Protein AF-0000000085011567 (afdb_homodimer)

Foldseek 3Di:
DPPPPPDPPPPVPPVPQDDDPVLVVLLVLLVVLVVVLVVLVVVLVVLVVVLVVLVVVLVVLVPDDQVAFDWDDDPNDTDTDGSVVNNVVSVVVNVVSVVVSVVSVVVSVVSVVSSVVSVVVNCVRCPPVDDRDD/DDPPPPDPPPPVPPVPQDDDPVLVVLLVLLVVLVVVLVVLVVVLVVLVVVLVVLVVVLVVLVPDDQVAFDWDDDPNDTDTDGSVVNNVVSVVVNVVSVVVSVVSVVVSVVSVVSSVVSVVVNCVRQPPVDDRDD

Structure (mmCIF, N/CA/C/O backbone):
data_AF-0000000085011567-model_v1
#
loop_
_entity.id
_entity.type
_entity.pdbx_description
1 polymer 'Prefoldin subunit 4'
#
loop_
_atom_site.group_PDB
_atom_site.id
_atom_site.type_symbol
_atom_site.label_atom_id
_atom_site.label_alt_id
_atom_site.label_comp_id
_atom_site.label_asym_id
_atom_site.label_entity_id
_atom_site.label_seq_id
_atom_site.pdbx_PDB_ins_code
_atom_site.Cartn_x
_atom_site.Cartn_y
_atom_site.Cartn_z
_atom_site.occupancy
_atom_site.B_iso_or_equiv
_atom_site.auth_seq_id
_atom_site.auth_comp_id
_atom_site.auth_asym_id
_atom_site.auth_atom_id
_atom_site.pdbx_PDB_model_num
ATOM 1 N N . MET A 1 1 ? -28.828 53.406 34.438 1 30.31 1 MET A N 1
ATOM 2 C CA . MET A 1 1 ? -29.078 52.281 33.562 1 30.31 1 MET A CA 1
ATOM 3 C C . MET A 1 1 ? -27.766 51.656 33.062 1 30.31 1 MET A C 1
ATOM 5 O O . MET A 1 1 ? -27.078 52.219 32.219 1 30.31 1 MET A O 1
ATOM 9 N N . GLN A 1 2 ? -26.719 51.062 33.938 1 29.97 2 GLN A N 1
ATOM 10 C CA . GLN A 1 2 ? -25.312 50.75 34.125 1 29.97 2 GLN A CA 1
ATOM 11 C C . GLN A 1 2 ? -24.844 49.656 33.125 1 29.97 2 GLN A C 1
ATOM 13 O O . GLN A 1 2 ? -25.266 48.5 33.25 1 29.97 2 GLN A O 1
ATOM 18 N N . ARG A 1 3 ? -24.703 49.906 31.719 1 33.84 3 ARG A N 1
ATOM 19 C CA . ARG A 1 3 ? -24.219 49.094 30.594 1 33.84 3 ARG A CA 1
ATOM 20 C C . ARG A 1 3 ? -22.906 48.406 30.938 1 33.84 3 ARG A C 1
ATOM 22 O O . ARG A 1 3 ? -21.875 49.062 31.109 1 33.84 3 ARG A O 1
ATOM 29 N N . ARG A 1 4 ? -22.781 47.375 31.906 1 35.97 4 ARG A N 1
ATOM 30 C CA . ARG A 1 4 ? -21.719 46.5 32.438 1 35.97 4 ARG A CA 1
ATOM 31 C C . ARG A 1 4 ? -20.797 46.031 31.328 1 35.97 4 ARG A C 1
ATOM 33 O O . ARG A 1 4 ? -21.234 45.375 30.375 1 35.97 4 ARG A O 1
ATOM 40 N N . MET A 1 5 ? -19.594 46.781 30.938 1 31.55 5 MET A N 1
ATOM 41 C CA . MET A 1 5 ? -18.406 46.688 30.094 1 31.55 5 MET A CA 1
ATOM 42 C C . MET A 1 5 ? -17.734 45.312 30.25 1 31.55 5 MET A C 1
ATOM 44 O O . MET A 1 5 ? -17.094 45.031 31.266 1 31.55 5 MET A O 1
ATOM 48 N N . LEU A 1 6 ? -18.391 44.062 30.062 1 38.19 6 LEU A N 1
ATOM 49 C CA . LEU A 1 6 ? -17.844 42.719 30.109 1 38.19 6 LEU A CA 1
ATOM 50 C C . LEU A 1 6 ? -16.453 42.688 29.5 1 38.19 6 LEU A C 1
ATOM 52 O O . LEU A 1 6 ? -16.25 43.062 28.344 1 38.19 6 LEU A O 1
ATOM 56 N N . SER A 1 7 ? -15.258 42.812 30.281 1 36.41 7 SER A N 1
ATOM 57 C CA . SER A 1 7 ? -13.82 43.031 30.125 1 36.41 7 SER A CA 1
ATOM 58 C C . SER A 1 7 ? -13.219 42.031 29.125 1 36.41 7 SER A C 1
ATOM 60 O O . SER A 1 7 ? -13.664 40.906 29.031 1 36.41 7 SER A O 1
ATOM 62 N N . LYS A 1 8 ? -12.617 42.406 27.922 1 41.53 8 LYS A N 1
ATOM 63 C CA . LYS A 1 8 ? -11.719 41.938 26.875 1 41.53 8 LYS A CA 1
ATOM 64 C C . LYS A 1 8 ? -10.609 41.062 27.453 1 41.53 8 LYS A C 1
ATOM 66 O O . LYS A 1 8 ? -9.711 40.625 26.719 1 41.53 8 LYS A O 1
ATOM 71 N N . GLU A 1 9 ? -10.156 41 28.703 1 35.84 9 GLU A N 1
ATOM 72 C CA . GLU A 1 9 ? -8.969 40.5 29.375 1 35.84 9 GLU A CA 1
ATOM 73 C C . GLU A 1 9 ? -8.93 38.969 29.297 1 35.84 9 GLU A C 1
ATOM 75 O O . GLU A 1 9 ? -7.859 38.375 29.172 1 35.84 9 GLU A O 1
ATOM 80 N N . ASP A 1 10 ? -9.883 38.281 30.062 1 36.5 10 ASP A N 1
ATOM 81 C CA . ASP A 1 10 ? -9.68 36.875 30.422 1 36.5 10 ASP A CA 1
ATOM 82 C C . ASP A 1 10 ? -9.648 36 29.172 1 36.5 10 ASP A C 1
ATOM 84 O O . ASP A 1 10 ? -10.531 35.156 28.984 1 36.5 10 ASP A O 1
ATOM 88 N N . GLU A 1 11 ? -9.664 36.531 27.984 1 37.97 11 GLU A N 1
ATOM 89 C CA . GLU A 1 11 ? -9.352 35.781 26.766 1 37.97 11 GLU A CA 1
ATOM 90 C C . GLU A 1 11 ? -8.266 34.75 27.031 1 37.97 11 GLU A C 1
ATOM 92 O O . GLU A 1 11 ? -7.121 35.094 27.328 1 37.97 11 GLU A O 1
ATOM 97 N N . GLN A 1 12 ? -8.414 33.75 27.938 1 39.69 12 GLN A N 1
ATOM 98 C CA . GLN A 1 12 ? -7.523 32.625 28.219 1 39.69 12 GLN A CA 1
ATOM 99 C C . GLN A 1 12 ? -6.602 32.344 27.031 1 39.69 12 GLN A C 1
ATOM 101 O O . GLN A 1 12 ? -7.055 31.922 25.984 1 39.69 12 GLN A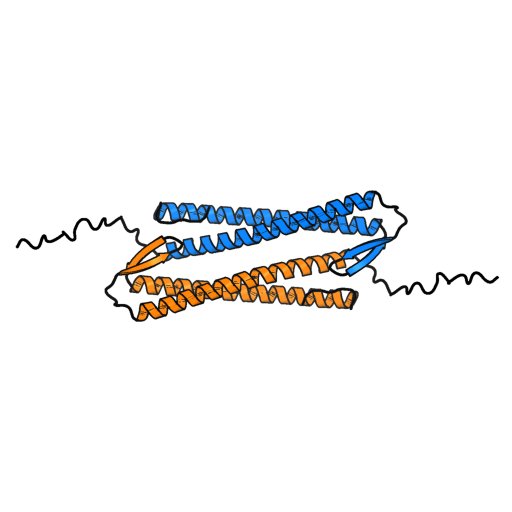 O 1
ATOM 106 N N . ALA A 1 13 ? -5.742 33.156 26.578 1 42.88 13 ALA A N 1
ATOM 107 C CA . ALA A 1 13 ? -4.559 33.188 25.734 1 42.88 13 ALA A CA 1
ATOM 108 C C . ALA A 1 13 ? -3.83 31.844 25.734 1 42.88 13 ALA A C 1
ATOM 110 O O . ALA A 1 13 ? -2.967 31.609 26.578 1 42.88 13 ALA A O 1
ATOM 111 N N . GLY A 1 14 ? -4.371 30.734 26.094 1 46.12 14 GLY A N 1
ATOM 112 C CA . GLY A 1 14 ? -3.648 29.469 26.047 1 46.12 14 GLY A CA 1
ATOM 113 C C . GLY A 1 14 ? -2.469 29.5 25.094 1 46.12 14 GLY A C 1
ATOM 114 O O . GLY A 1 14 ? -2.477 30.234 24.109 1 46.12 14 GLY A O 1
ATOM 115 N N . ASP A 1 15 ? -1.278 29.516 25.688 1 52.81 15 ASP A N 1
ATOM 116 C CA . ASP A 1 15 ? -0.001 29.625 24.984 1 52.81 15 ASP A CA 1
ATOM 117 C C . ASP A 1 15 ? -0.107 29.062 23.562 1 52.81 15 ASP A C 1
ATOM 119 O O . ASP A 1 15 ? -0.219 27.859 23.375 1 52.81 15 ASP A O 1
ATOM 123 N N . GLU A 1 16 ? -0.921 29.562 22.75 1 62.25 16 GLU A N 1
ATOM 124 C CA . GLU A 1 16 ? -1.085 29.156 21.359 1 62.25 16 GLU A CA 1
ATOM 125 C C . GLU A 1 16 ? 0.263 28.859 20.719 1 62.25 16 GLU A C 1
ATOM 127 O O . GLU A 1 16 ? 1.123 29.75 20.625 1 62.25 16 GLU A O 1
ATOM 132 N N . VAL A 1 17 ? 0.696 27.656 20.828 1 74.62 17 VAL A N 1
ATOM 133 C CA . VAL A 1 17 ? 1.935 27.219 20.188 1 74.62 17 VAL A CA 1
ATOM 134 C C . VAL A 1 17 ? 1.936 27.672 18.719 1 74.62 17 VAL A C 1
ATOM 136 O O . VAL A 1 17 ? 0.938 27.5 18.016 1 74.62 17 VAL A O 1
ATOM 139 N N . GLU A 1 18 ? 2.912 28.609 18.5 1 80.94 18 GLU A N 1
ATOM 140 C CA . GLU A 1 18 ? 3.088 29.031 17.109 1 80.94 18 GLU A CA 1
ATOM 141 C C . GLU A 1 18 ? 3.35 27.844 16.203 1 80.94 18 GLU A C 1
ATOM 143 O O . GLU A 1 18 ? 4.207 27 16.5 1 80.94 18 GLU A O 1
ATOM 148 N N . VAL A 1 19 ? 2.479 27.688 15.227 1 82.94 19 VAL A N 1
ATOM 149 C CA . VAL A 1 19 ? 2.6 26.578 14.297 1 82.94 19 VAL A CA 1
ATOM 150 C C . VAL A 1 19 ? 3.539 26.953 13.156 1 82.94 19 VAL A C 1
ATOM 152 O O . VAL A 1 19 ? 3.439 28.062 12.602 1 82.94 19 VAL A O 1
ATOM 155 N N . ARG A 1 20 ? 4.52 26.109 12.898 1 83.69 20 ARG A N 1
ATOM 156 C CA . ARG A 1 20 ? 5.488 26.297 11.82 1 83.69 20 ARG A CA 1
ATOM 157 C C . ARG A 1 20 ? 5.223 25.328 10.664 1 83.69 20 ARG A C 1
ATOM 159 O O . ARG A 1 20 ? 4.531 24.328 10.836 1 83.69 20 ARG A O 1
ATOM 166 N N . ARG A 1 21 ? 5.773 25.703 9.578 1 86.06 21 ARG A N 1
ATOM 167 C CA . ARG A 1 21 ? 5.691 24.844 8.398 1 86.06 21 ARG A CA 1
ATOM 168 C C . ARG A 1 21 ? 6.25 23.453 8.695 1 86.06 21 ARG A C 1
ATOM 170 O O . ARG A 1 21 ? 5.68 22.453 8.273 1 86.06 21 ARG A O 1
ATOM 177 N N . GLU A 1 22 ? 7.301 23.453 9.422 1 88.62 22 GLU A N 1
ATOM 178 C CA . GLU A 1 22 ? 7.949 22.188 9.758 1 88.62 22 GLU A CA 1
ATOM 179 C C . GLU A 1 22 ? 7.016 21.281 10.562 1 88.62 22 GLU A C 1
ATOM 181 O O . GLU A 1 22 ? 7.051 20.062 10.414 1 88.62 22 GLU A O 1
ATOM 186 N N . ASP A 1 23 ? 6.215 21.891 11.406 1 90.69 23 ASP A N 1
ATOM 187 C CA . ASP A 1 23 ? 5.266 21.109 12.195 1 90.69 23 ASP A CA 1
ATOM 188 C C . ASP A 1 23 ? 4.191 20.484 11.312 1 90.69 23 ASP A C 1
ATOM 190 O O . ASP A 1 23 ? 3.873 19.312 11.453 1 90.69 23 ASP A O 1
ATOM 194 N N . GLN A 1 24 ? 3.713 21.234 10.375 1 89 24 GLN A N 1
ATOM 195 C CA . GLN A 1 24 ? 2.752 20.719 9.398 1 89 24 GLN A CA 1
ATOM 196 C C . GLN A 1 24 ? 3.342 19.562 8.602 1 89 24 GLN A C 1
ATOM 198 O O . GLN A 1 24 ? 2.678 18.547 8.383 1 89 24 GLN A O 1
ATOM 203 N N . ASP A 1 25 ? 4.582 19.781 8.195 1 90.62 25 ASP A N 1
ATOM 204 C CA . ASP A 1 25 ? 5.254 18.734 7.43 1 90.62 25 ASP A CA 1
ATOM 205 C C . ASP A 1 25 ? 5.328 17.438 8.227 1 90.62 25 ASP A C 1
ATOM 207 O O . ASP A 1 25 ? 5.09 16.359 7.684 1 90.62 25 ASP A O 1
ATOM 211 N N . LYS A 1 26 ? 5.648 17.547 9.5 1 93.56 26 LYS A N 1
ATOM 212 C CA . LYS A 1 26 ? 5.789 16.359 10.344 1 93.56 26 LYS A CA 1
ATOM 213 C C . LYS A 1 26 ? 4.441 15.688 10.57 1 93.56 26 LYS A C 1
ATOM 215 O O . LYS A 1 26 ? 4.352 14.453 10.555 1 93.56 26 LYS A O 1
ATOM 220 N N . ILE A 1 27 ? 3.494 16.438 10.758 1 90.81 27 ILE A N 1
ATOM 221 C CA . ILE A 1 27 ? 2.162 15.883 10.977 1 90.81 27 ILE A CA 1
ATOM 222 C C . ILE A 1 27 ? 1.681 15.172 9.711 1 90.81 27 ILE A C 1
ATOM 224 O O . ILE A 1 27 ? 1.147 14.062 9.781 1 90.81 27 ILE A O 1
ATOM 228 N N . ASN A 1 28 ? 1.877 15.906 8.602 1 89.56 28 ASN A N 1
ATOM 229 C CA . ASN A 1 28 ? 1.509 15.289 7.328 1 89.56 28 ASN A CA 1
ATOM 230 C C . ASN A 1 28 ? 2.27 13.984 7.098 1 89.56 28 ASN A C 1
ATOM 232 O O . ASN A 1 28 ? 1.703 13.016 6.594 1 89.56 28 ASN A O 1
ATOM 236 N N . LYS A 1 29 ? 3.498 13.977 7.375 1 92.94 29 LYS A N 1
ATOM 237 C CA . LYS A 1 29 ? 4.316 12.773 7.23 1 92.94 29 LYS A CA 1
ATOM 238 C C . LYS A 1 29 ? 3.799 11.648 8.125 1 92.94 29 LYS A C 1
ATOM 240 O O . LYS A 1 29 ? 3.713 10.5 7.691 1 92.94 29 LYS A O 1
ATOM 245 N N . PHE A 1 30 ? 3.504 11.992 9.305 1 95.06 30 PHE A N 1
ATOM 246 C CA . PHE A 1 30 ? 2.949 11.008 10.227 1 95.06 30 PHE A CA 1
ATOM 247 C C . PHE A 1 30 ? 1.684 10.383 9.656 1 95.06 30 PHE A C 1
ATOM 249 O O . PHE A 1 30 ? 1.531 9.164 9.664 1 95.06 30 PHE A O 1
ATOM 256 N N . SER A 1 31 ? 0.847 11.188 9.227 1 89.81 31 SER A N 1
ATOM 257 C CA . SER A 1 31 ? -0.412 10.711 8.656 1 89.81 31 SER A CA 1
ATOM 258 C C . SER A 1 31 ? -0.17 9.766 7.488 1 89.81 31 SER A C 1
ATOM 260 O O . SER A 1 31 ? -0.809 8.719 7.391 1 89.81 31 SER A O 1
ATOM 262 N N . ARG A 1 32 ? 0.714 10.156 6.594 1 90.5 32 ARG A N 1
ATOM 263 C CA . ARG A 1 32 ? 1.051 9.32 5.445 1 90.5 32 ARG A CA 1
ATOM 264 C C . ARG A 1 32 ? 1.594 7.969 5.891 1 90.5 32 ARG A C 1
ATOM 266 O O . ARG A 1 32 ? 1.219 6.934 5.34 1 90.5 32 ARG A O 1
ATOM 273 N N . LEU A 1 33 ? 2.488 8.023 6.832 1 93.94 33 LEU A N 1
ATOM 274 C CA . LEU A 1 33 ? 3.078 6.797 7.352 1 93.94 33 LEU A CA 1
ATOM 275 C C . LEU A 1 33 ? 2.012 5.902 7.98 1 93.94 33 LEU A C 1
ATOM 277 O O . LEU A 1 33 ? 2.033 4.684 7.797 1 93.94 33 LEU A O 1
ATOM 281 N N . HIS A 1 34 ? 1.153 6.535 8.656 1 93.5 34 HIS A N 1
ATOM 282 C CA . HIS A 1 34 ? 0.077 5.781 9.281 1 93.5 34 HIS A CA 1
ATOM 283 C C . HIS A 1 34 ? -0.785 5.078 8.242 1 93.5 34 HIS A C 1
ATOM 285 O O . HIS A 1 34 ? -1.118 3.9 8.391 1 93.5 34 HIS A O 1
ATOM 291 N N . GLN A 1 35 ? -1.118 5.73 7.203 1 90.94 35 GLN A N 1
ATOM 292 C CA . GLN A 1 35 ? -1.891 5.137 6.121 1 90.94 35 GLN A CA 1
ATOM 293 C C . GLN A 1 35 ? -1.14 3.969 5.488 1 90.94 35 GLN A C 1
ATOM 295 O O . GLN A 1 35 ? -1.732 2.928 5.191 1 90.94 35 GLN A O 1
ATOM 300 N N . ARG A 1 36 ? 0.125 4.16 5.305 1 92 36 ARG A N 1
ATOM 301 C CA . ARG A 1 36 ? 0.956 3.105 4.734 1 92 36 ARG A CA 1
ATOM 302 C C . ARG A 1 36 ? 0.993 1.884 5.648 1 92 36 ARG A C 1
ATOM 304 O O . ARG A 1 36 ? 0.922 0.747 5.176 1 92 36 ARG A O 1
ATOM 311 N N . GLU A 1 37 ? 1.144 2.162 6.918 1 95.25 37 GLU A N 1
ATOM 312 C CA . GLU A 1 37 ? 1.152 1.072 7.887 1 95.25 37 GLU A CA 1
ATOM 313 C C . GLU A 1 37 ? -0.124 0.241 7.797 1 95.25 37 GLU A C 1
ATOM 315 O O . GLU A 1 37 ? -0.069 -0.991 7.781 1 95.25 37 GLU A O 1
ATOM 320 N N . LEU A 1 38 ? -1.257 0.881 7.699 1 93.94 38 LEU A N 1
ATOM 321 C CA . LEU A 1 38 ? -2.537 0.185 7.605 1 93.94 38 LEU A CA 1
ATOM 322 C C . LEU A 1 38 ? -2.6 -0.673 6.348 1 93.94 38 LEU A C 1
ATOM 324 O O . LEU A 1 38 ? -3.064 -1.814 6.391 1 93.94 38 LEU A O 1
ATOM 328 N N . ALA A 1 39 ? -2.119 -0.081 5.281 1 92.19 39 ALA A N 1
ATOM 329 C CA . ALA A 1 39 ? -2.121 -0.819 4.023 1 92.19 39 ALA A CA 1
ATOM 330 C C . ALA A 1 39 ? -1.231 -2.057 4.109 1 92.19 39 ALA A C 1
ATOM 332 O O . ALA A 1 39 ? -1.612 -3.137 3.654 1 92.19 39 ALA A O 1
ATOM 333 N N . MET A 1 40 ? -0.08 -1.927 4.73 1 95 40 MET A N 1
ATOM 334 C CA . MET A 1 40 ? 0.859 -3.037 4.859 1 95 40 MET A CA 1
ATOM 335 C C . MET A 1 40 ? 0.315 -4.105 5.801 1 95 40 MET A C 1
ATOM 337 O O . MET A 1 40 ? 0.529 -5.297 5.582 1 95 40 MET A O 1
ATOM 341 N N . GLU A 1 41 ? -0.357 -3.656 6.812 1 96.19 41 GLU A N 1
ATOM 342 C CA . GLU A 1 41 ? -0.965 -4.613 7.734 1 96.19 41 GLU A CA 1
ATOM 343 C C . GLU A 1 41 ? -2.029 -5.453 7.031 1 96.19 41 GLU A C 1
ATOM 345 O O . GLU A 1 41 ? -2.133 -6.656 7.273 1 96.19 41 GLU A O 1
ATOM 350 N N . GLU A 1 42 ? -2.795 -4.797 6.242 1 94.94 42 GLU A N 1
ATOM 351 C CA . GLU A 1 42 ? -3.799 -5.531 5.477 1 94.94 42 GLU A CA 1
ATOM 352 C C . GLU A 1 42 ? -3.146 -6.531 4.527 1 94.94 42 GLU A C 1
ATOM 354 O O . GLU A 1 42 ? -3.602 -7.672 4.41 1 94.94 42 GLU A O 1
ATOM 359 N N . GLU A 1 43 ? -2.078 -6.109 3.842 1 94.62 43 GLU A N 1
ATOM 360 C CA . GLU A 1 43 ? -1.334 -7.012 2.969 1 94.62 43 GLU A CA 1
ATOM 361 C C . GLU A 1 43 ? -0.799 -8.211 3.744 1 94.62 43 GLU A C 1
ATOM 363 O O . GLU A 1 43 ? -0.886 -9.352 3.273 1 94.62 43 GLU A O 1
ATOM 368 N N . LEU A 1 44 ? -0.288 -7.969 4.918 1 96.69 44 LEU A N 1
ATOM 369 C CA . LEU A 1 44 ? 0.252 -9.023 5.766 1 96.69 44 LEU A CA 1
ATOM 370 C C . LEU A 1 44 ? -0.833 -10.023 6.148 1 96.69 44 LEU A C 1
ATOM 372 O O . LEU A 1 44 ? -0.605 -11.234 6.113 1 96.69 44 LEU A O 1
ATOM 376 N N . ARG A 1 45 ? -1.979 -9.469 6.461 1 96.94 45 ARG A N 1
ATOM 377 C CA . ARG A 1 45 ? -3.105 -10.32 6.812 1 96.94 45 ARG A CA 1
ATOM 378 C C . ARG A 1 45 ? -3.486 -11.234 5.652 1 96.94 45 ARG A C 1
ATOM 380 O O . ARG A 1 45 ? -3.705 -12.43 5.84 1 96.94 45 ARG A O 1
ATOM 387 N N . LEU A 1 46 ? -3.559 -10.734 4.492 1 95.25 46 LEU A N 1
ATOM 388 C CA . LEU A 1 46 ? -3.924 -11.5 3.305 1 95.25 46 LEU A CA 1
ATOM 389 C C . LEU A 1 46 ? -2.885 -12.578 3.008 1 95.25 46 LEU A C 1
ATOM 391 O O . LEU A 1 46 ? -3.236 -13.711 2.676 1 95.25 46 LEU A O 1
ATOM 395 N N . LYS A 1 47 ? -1.645 -12.242 3.133 1 95.25 47 LYS A N 1
ATOM 396 C CA . LYS A 1 47 ? -0.572 -13.203 2.885 1 95.25 47 LYS A CA 1
ATOM 397 C C . LYS A 1 47 ? -0.591 -14.328 3.914 1 95.25 47 LYS A C 1
ATOM 399 O O . LYS A 1 47 ? -0.34 -15.484 3.58 1 95.25 47 LYS A O 1
ATOM 404 N N . ASN A 1 48 ? -0.888 -13.961 5.121 1 96.94 48 ASN A N 1
ATOM 405 C CA . ASN A 1 48 ? -0.983 -14.984 6.16 1 96.94 48 ASN A CA 1
ATOM 406 C C . ASN A 1 48 ? -2.131 -15.953 5.891 1 96.94 48 ASN A C 1
ATOM 408 O O . ASN A 1 48 ? -1.999 -17.156 6.121 1 96.94 48 ASN A O 1
ATOM 412 N N . LYS A 1 49 ? -3.223 -15.391 5.387 1 96.38 49 LYS A N 1
ATOM 413 C CA . LYS A 1 49 ? -4.336 -16.266 5.016 1 96.38 49 LYS A CA 1
ATOM 414 C C . LYS A 1 49 ? -3.951 -17.203 3.877 1 96.38 49 LYS A C 1
ATOM 416 O O . LYS A 1 49 ? -4.285 -18.375 3.902 1 96.38 49 LYS A O 1
ATOM 421 N N . GLU A 1 50 ? -3.236 -16.719 2.932 1 93.75 50 GLU A N 1
ATOM 422 C CA . GLU A 1 50 ? -2.746 -17.531 1.821 1 93.75 50 GLU A CA 1
ATOM 423 C C . GLU A 1 50 ? -1.808 -18.625 2.312 1 93.75 50 GLU A C 1
ATOM 425 O O . GLU A 1 50 ? -1.901 -19.766 1.871 1 93.75 50 GLU A O 1
ATOM 430 N N . LYS A 1 51 ? -0.928 -18.281 3.178 1 95.31 51 LYS A N 1
ATOM 431 C CA . LYS A 1 51 ? 0.014 -19.234 3.752 1 95.31 51 LYS A CA 1
ATOM 432 C C . LYS A 1 51 ? -0.719 -20.375 4.457 1 95.31 51 LYS A C 1
ATOM 434 O O . LYS A 1 51 ? -0.35 -21.531 4.312 1 95.31 51 LYS A O 1
ATOM 439 N N . GLU A 1 52 ? -1.735 -20 5.18 1 96.19 52 GLU A N 1
ATOM 440 C CA . GLU A 1 52 ? -2.533 -21 5.863 1 96.19 52 GLU A CA 1
ATOM 441 C C . GLU A 1 52 ? -3.186 -21.969 4.871 1 96.19 52 GLU A C 1
ATOM 443 O O . GLU A 1 52 ? -3.232 -23.172 5.102 1 96.19 52 GLU A O 1
ATOM 448 N N . GLU A 1 53 ? -3.684 -21.453 3.812 1 94 53 GLU A N 1
ATOM 449 C CA . GLU A 1 53 ? -4.289 -22.266 2.766 1 94 53 GLU A CA 1
ATOM 450 C C . GLU A 1 53 ? -3.27 -23.234 2.168 1 94 53 GLU A C 1
ATOM 452 O O . GLU A 1 53 ? -3.574 -24.406 1.955 1 94 53 GLU A O 1
ATOM 457 N N . TYR A 1 54 ? -2.066 -22.766 1.877 1 93.88 54 TYR A N 1
ATOM 458 C CA . TYR A 1 54 ? -1.014 -23.625 1.337 1 93.88 54 TYR A CA 1
ATOM 459 C C . TYR A 1 54 ? -0.64 -24.719 2.326 1 93.88 54 TYR A C 1
ATOM 461 O O . TYR A 1 54 ? -0.402 -25.859 1.933 1 93.88 54 TYR A O 1
ATOM 469 N N . ASP A 1 55 ? -0.617 -24.391 3.588 1 93.69 55 ASP A N 1
ATOM 470 C CA . ASP A 1 55 ? -0.299 -25.375 4.617 1 93.69 55 ASP A CA 1
ATOM 471 C C . ASP A 1 55 ? -1.361 -26.469 4.68 1 93.69 55 ASP A C 1
ATOM 473 O O . ASP A 1 55 ? -1.035 -27.641 4.801 1 93.69 55 ASP A O 1
ATOM 477 N N . ASP A 1 56 ? -2.566 -26.031 4.598 1 94.25 56 ASP A N 1
ATOM 478 C CA . ASP A 1 56 ? -3.666 -27 4.609 1 94.25 56 ASP A CA 1
ATOM 479 C C . ASP A 1 56 ? -3.59 -27.938 3.408 1 94.25 56 ASP A C 1
ATOM 481 O O . ASP A 1 56 ? -3.752 -29.141 3.549 1 94.25 56 ASP A O 1
ATOM 485 N N . LEU A 1 57 ? -3.295 -27.391 2.283 1 92.19 57 LEU A N 1
ATOM 486 C CA . LEU A 1 57 ? -3.184 -28.172 1.059 1 92.19 57 LEU A CA 1
ATOM 487 C C . LEU A 1 57 ? -2.014 -29.156 1.143 1 92.19 57 LEU A C 1
ATOM 489 O O . LEU A 1 57 ? -2.133 -30.312 0.73 1 92.19 57 LEU A O 1
ATOM 493 N N . SER A 1 58 ? -0.935 -28.656 1.625 1 91.94 58 SER A N 1
ATOM 494 C CA . SER A 1 58 ? 0.246 -29.5 1.776 1 91.94 58 SER A CA 1
ATOM 495 C C . SER A 1 58 ? -0.039 -30.703 2.68 1 91.94 58 SER A C 1
ATOM 497 O O . SER A 1 58 ? 0.391 -31.812 2.393 1 91.94 58 SER A O 1
ATOM 499 N N . THR A 1 59 ? -0.819 -30.531 3.715 1 91.88 59 THR A N 1
ATOM 500 C CA . THR A 1 59 ? -1.166 -31.609 4.648 1 91.88 59 THR A CA 1
ATOM 501 C C . THR A 1 59 ? -2.074 -32.625 3.979 1 91.88 59 THR A C 1
ATOM 503 O O . THR A 1 59 ? -1.888 -33.844 4.152 1 91.88 59 THR A O 1
ATOM 506 N N . GLU A 1 60 ? -2.963 -32.125 3.193 1 89.12 60 GLU A N 1
ATOM 507 C CA . GLU A 1 60 ? -3.885 -33 2.488 1 89.12 60 GLU A CA 1
ATOM 508 C C . GLU A 1 60 ? -3.154 -33.875 1.456 1 89.12 60 GLU A C 1
ATOM 510 O O . GLU A 1 60 ? -3.477 -35.031 1.272 1 89.12 60 GLU A O 1
ATOM 515 N N . LEU A 1 61 ? -2.199 -33.312 0.802 1 90 61 LEU A N 1
ATOM 516 C CA . LEU A 1 61 ? -1.475 -34 -0.26 1 90 61 LEU A CA 1
ATOM 517 C C . LEU A 1 61 ? -0.563 -35.062 0.317 1 90 61 LEU A C 1
ATOM 519 O O . LEU A 1 61 ? -0.209 -36.031 -0.377 1 90 61 LEU A O 1
ATOM 523 N N . GLU A 1 62 ? -0.163 -34.969 1.478 1 86.94 62 GLU A N 1
ATOM 524 C CA . GLU A 1 62 ? 0.656 -36 2.131 1 86.94 62 GLU A CA 1
ATOM 525 C C . GLU A 1 62 ? -0.101 -37.312 2.26 1 86.94 62 GLU A C 1
ATOM 527 O O . GLU A 1 62 ? 0.509 -38.375 2.309 1 86.94 62 GLU A O 1
ATOM 532 N N . LEU A 1 63 ? -1.443 -37.25 2.225 1 84.44 63 LEU A N 1
ATOM 533 C CA . LEU A 1 63 ? -2.277 -38.438 2.443 1 84.44 63 LEU A CA 1
ATOM 534 C C . LEU A 1 63 ? -2.734 -39.031 1.117 1 84.44 63 LEU A C 1
ATOM 536 O O . LEU A 1 63 ? -3.342 -40.094 1.092 1 84.44 63 LEU A O 1
ATOM 540 N N . ALA A 1 64 ? -2.35 -38.312 0.095 1 79.81 64 ALA A N 1
ATOM 541 C CA . ALA A 1 64 ? -2.812 -38.75 -1.221 1 79.81 64 ALA A CA 1
ATOM 542 C C . ALA A 1 64 ? -1.924 -39.844 -1.775 1 79.81 64 ALA A C 1
ATOM 544 O O . ALA A 1 64 ? -0.781 -40.031 -1.342 1 79.81 64 ALA A O 1
ATOM 545 N N . ASP A 1 65 ? -2.51 -40.625 -2.727 1 80.31 65 ASP A N 1
ATOM 546 C CA . ASP A 1 65 ? -1.781 -41.719 -3.383 1 80.31 65 ASP A CA 1
ATOM 547 C C . ASP A 1 65 ? -0.733 -41.156 -4.348 1 80.31 65 ASP A C 1
ATOM 549 O O . ASP A 1 65 ? -1.019 -40.25 -5.133 1 80.31 65 ASP A O 1
ATOM 553 N N . GLU A 1 66 ? 0.451 -41.625 -4.277 1 72 66 GLU A N 1
ATOM 554 C CA . GLU A 1 66 ? 1.625 -41.125 -4.984 1 72 66 GLU A CA 1
ATOM 555 C C . GLU A 1 66 ? 1.508 -41.375 -6.488 1 72 66 GLU A C 1
ATOM 557 O O . GLU A 1 66 ? 2.111 -40.656 -7.285 1 72 66 GLU A O 1
ATOM 562 N N . ASP A 1 67 ? 0.689 -42.25 -6.863 1 75.94 67 ASP A N 1
ATOM 563 C CA . ASP A 1 67 ? 0.683 -42.625 -8.273 1 75.94 67 ASP A CA 1
ATOM 564 C C . ASP A 1 67 ? -0.4 -41.875 -9.039 1 75.94 67 ASP A C 1
ATOM 566 O O . ASP A 1 67 ? -0.625 -42.125 -10.227 1 75.94 67 ASP A O 1
ATOM 570 N N . GLU A 1 68 ? -0.937 -40.75 -8.438 1 74.88 68 GLU A N 1
ATOM 571 C CA . GLU A 1 68 ? -2.061 -40.125 -9.102 1 74.88 68 GLU A CA 1
ATOM 572 C C . GLU A 1 68 ? -1.742 -38.656 -9.43 1 74.88 68 GLU A C 1
ATOM 574 O O . GLU A 1 68 ? -0.952 -38.031 -8.734 1 74.88 68 GLU A O 1
ATOM 579 N N . LYS A 1 69 ? -2.195 -38.375 -10.688 1 85.31 69 LYS A N 1
ATOM 580 C CA . LYS A 1 69 ? -2.205 -36.969 -10.984 1 85.31 69 LYS A CA 1
ATOM 581 C C . LYS A 1 69 ? -3.27 -36.219 -10.164 1 85.31 69 LYS A C 1
ATOM 583 O O . LYS A 1 69 ? -4.32 -36.812 -9.867 1 85.31 69 LYS A O 1
ATOM 588 N N . ILE A 1 70 ? -2.811 -35.031 -9.664 1 87.44 70 ILE A N 1
ATOM 589 C CA . ILE A 1 70 ? -3.768 -34.281 -8.875 1 87.44 70 ILE A CA 1
ATOM 590 C C . ILE A 1 70 ? -4.07 -32.938 -9.578 1 87.44 70 ILE A C 1
ATOM 592 O O . ILE A 1 70 ? -3.277 -32.5 -10.406 1 87.44 70 ILE A O 1
ATOM 596 N N . GLN A 1 71 ? -5.266 -32.469 -9.32 1 87.25 71 GLN A N 1
ATOM 597 C CA . GLN A 1 71 ? -5.641 -31.141 -9.812 1 87.25 71 GLN A CA 1
ATOM 598 C C . GLN A 1 71 ? -4.988 -30.047 -8.977 1 87.25 71 GLN A C 1
ATOM 600 O O . GLN A 1 71 ? -5.152 -30 -7.758 1 87.25 71 GLN A O 1
ATOM 605 N N . TYR A 1 72 ? -4.176 -29.203 -9.648 1 89.94 72 TYR A N 1
ATOM 606 C CA . TYR A 1 72 ? -3.434 -28.125 -9.008 1 89.94 72 TYR A CA 1
ATOM 607 C C . TYR A 1 72 ? -3.812 -26.781 -9.594 1 89.94 72 TYR A C 1
ATOM 609 O O . TYR A 1 72 ? -3.801 -26.594 -10.812 1 89.94 72 TYR A O 1
ATOM 617 N N . LYS A 1 73 ? -4.211 -25.875 -8.633 1 87.69 73 LYS A N 1
ATOM 618 C CA . LYS A 1 73 ? -4.648 -24.562 -9.07 1 87.69 73 LYS A CA 1
ATOM 619 C C . LYS A 1 73 ? -3.479 -23.578 -9.141 1 87.69 73 LYS A C 1
ATOM 621 O O . LYS A 1 73 ? -2.721 -23.453 -8.18 1 87.69 73 LYS A O 1
ATOM 626 N N . ILE A 1 74 ? -3.314 -22.938 -10.258 1 83.06 74 ILE A N 1
ATOM 627 C CA . ILE A 1 74 ? -2.354 -21.859 -10.438 1 83.06 74 ILE A CA 1
ATOM 628 C C . ILE A 1 74 ? -3.074 -20.609 -10.953 1 83.06 74 ILE A C 1
ATOM 630 O O . ILE A 1 74 ? -3.572 -20.594 -12.078 1 83.06 74 ILE A O 1
ATOM 634 N N . GLY A 1 75 ? -3.055 -19.594 -10.109 1 80.75 75 GLY A N 1
ATOM 635 C CA . GLY A 1 75 ? -3.906 -18.453 -10.43 1 80.75 75 GLY A CA 1
ATOM 636 C C . GLY A 1 75 ? -5.371 -18.828 -10.555 1 80.75 75 GLY A C 1
ATOM 637 O O . GLY A 1 75 ? -5.973 -19.344 -9.609 1 80.75 75 GLY A O 1
ATOM 638 N N . ASP A 1 76 ? -5.906 -18.641 -11.875 1 80.25 76 ASP A N 1
ATOM 639 C CA . ASP A 1 76 ? -7.309 -18.984 -12.102 1 80.25 76 ASP A CA 1
ATOM 640 C C . ASP A 1 76 ? -7.445 -20.203 -12.992 1 80.25 76 ASP A C 1
ATOM 642 O O . ASP A 1 76 ? -8.531 -20.5 -13.5 1 80.25 76 ASP A O 1
ATOM 646 N N . ALA A 1 77 ? -6.309 -20.922 -13.094 1 80.56 77 ALA A N 1
ATOM 647 C CA . ALA A 1 77 ? -6.309 -22.094 -13.961 1 80.56 77 ALA A CA 1
ATOM 648 C C . ALA A 1 77 ? -6.012 -23.359 -13.156 1 80.56 77 ALA A C 1
ATOM 650 O O . ALA A 1 77 ? -5.363 -23.297 -12.109 1 80.56 77 ALA A O 1
ATOM 651 N N . PHE A 1 78 ? -6.582 -24.453 -13.719 1 85.62 78 PHE A N 1
ATOM 652 C CA . PHE A 1 78 ? -6.344 -25.75 -13.094 1 85.62 78 PHE A CA 1
ATOM 653 C C . PHE A 1 78 ? -5.496 -26.625 -13.992 1 85.62 78 PHE A C 1
ATOM 655 O O . PHE A 1 78 ? -5.738 -26.719 -15.203 1 85.62 78 PHE A O 1
ATOM 662 N N . PHE A 1 79 ? -4.551 -27.25 -13.391 1 86.12 79 PHE A N 1
ATOM 663 C CA . PHE A 1 79 ? -3.676 -28.172 -14.117 1 86.12 79 PHE A CA 1
ATOM 664 C C . PHE A 1 79 ? -3.594 -29.516 -13.406 1 86.12 79 PHE A C 1
ATOM 666 O O . PHE A 1 79 ? -3.715 -29.578 -12.18 1 86.12 79 PHE A O 1
ATOM 673 N N . HIS A 1 80 ? -3.453 -30.578 -14.266 1 87.69 80 HIS A N 1
ATOM 674 C CA . HIS A 1 80 ? -3.186 -31.891 -13.703 1 87.69 80 HIS A CA 1
ATOM 675 C C . HIS A 1 80 ? -1.688 -32.188 -13.656 1 87.69 80 HIS A C 1
ATOM 677 O O . HIS A 1 80 ? -1.024 -32.188 -14.695 1 87.69 80 HIS A O 1
ATOM 683 N N . ILE A 1 81 ? -1.209 -32.344 -12.398 1 88.56 81 ILE A N 1
ATOM 684 C CA . ILE A 1 81 ? 0.223 -32.594 -12.266 1 88.56 81 ILE A CA 1
ATOM 685 C C . ILE A 1 81 ? 0.463 -33.75 -11.289 1 88.56 81 ILE A C 1
ATOM 687 O O . ILE A 1 81 ? -0.4 -34.062 -10.461 1 88.56 81 ILE A O 1
ATOM 691 N N . PRO A 1 82 ? 1.649 -34.375 -11.523 1 88.5 82 PRO A N 1
ATOM 692 C CA . PRO A 1 82 ? 1.975 -35.438 -10.562 1 88.5 82 PRO A CA 1
ATOM 693 C C . PRO A 1 82 ? 2.006 -34.906 -9.117 1 88.5 82 PRO A C 1
ATOM 695 O O . PRO A 1 82 ? 2.33 -33.75 -8.883 1 88.5 82 PRO A O 1
ATOM 698 N N . LEU A 1 83 ? 1.711 -35.781 -8.188 1 90.19 83 LEU A N 1
ATOM 699 C CA . LEU A 1 83 ? 1.643 -35.438 -6.77 1 90.19 83 LEU A CA 1
ATOM 700 C C . LEU A 1 83 ? 2.965 -34.844 -6.289 1 90.19 83 LEU A C 1
ATOM 702 O O . LEU A 1 83 ? 2.979 -33.844 -5.559 1 90.19 83 LEU A O 1
ATOM 706 N N . ASP A 1 84 ? 4.066 -35.469 -6.645 1 89.06 84 ASP A N 1
ATOM 707 C CA . ASP A 1 84 ? 5.379 -35 -6.203 1 89.06 84 ASP A CA 1
ATOM 708 C C . ASP A 1 84 ? 5.668 -33.594 -6.699 1 89.06 84 ASP A C 1
ATOM 710 O O . ASP A 1 84 ? 6.227 -32.781 -5.969 1 89.06 84 ASP A O 1
ATOM 714 N N . GLN A 1 85 ? 5.254 -33.312 -7.879 1 89.19 85 GLN A N 1
ATOM 715 C CA . GLN A 1 85 ? 5.441 -31.984 -8.438 1 89.19 85 GLN A CA 1
ATOM 716 C C . GLN A 1 85 ? 4.578 -30.953 -7.703 1 89.19 85 GLN A C 1
ATOM 718 O O . GLN A 1 85 ? 5.035 -29.844 -7.422 1 89.19 85 GLN A O 1
ATOM 723 N N . ALA A 1 86 ? 3.383 -31.297 -7.418 1 90.69 86 ALA A N 1
ATOM 724 C CA . ALA A 1 86 ? 2.473 -30.422 -6.688 1 90.69 86 ALA A CA 1
ATOM 725 C C . ALA A 1 86 ? 3.035 -30.062 -5.316 1 90.69 86 ALA A C 1
ATOM 727 O O . ALA A 1 86 ? 2.982 -28.906 -4.895 1 90.69 86 ALA A O 1
ATOM 728 N N . GLN A 1 87 ? 3.561 -31.031 -4.656 1 91.69 87 GLN A N 1
ATOM 729 C CA . GLN A 1 87 ? 4.129 -30.828 -3.328 1 91.69 87 GLN A CA 1
ATOM 730 C C . GLN A 1 87 ? 5.34 -29.891 -3.391 1 91.69 87 GLN A C 1
ATOM 732 O O . GLN A 1 87 ? 5.516 -29.031 -2.523 1 91.69 87 GLN A O 1
ATOM 737 N N . GLU A 1 88 ? 6.129 -30.094 -4.406 1 92.19 88 GLU A N 1
ATOM 738 C CA . GLU A 1 88 ? 7.301 -29.234 -4.582 1 92.19 88 GLU A CA 1
ATOM 739 C C . GLU A 1 88 ? 6.891 -27.797 -4.859 1 92.19 88 GLU A C 1
ATOM 741 O O . GLU A 1 88 ? 7.48 -26.859 -4.312 1 92.19 88 GLU A O 1
ATOM 746 N N . MET A 1 89 ? 5.891 -27.672 -5.707 1 91.88 89 MET A N 1
ATOM 747 C CA . MET A 1 89 ? 5.402 -26.344 -6.059 1 91.88 89 MET A CA 1
ATOM 748 C C . MET A 1 89 ? 4.777 -25.656 -4.848 1 91.88 89 MET A C 1
ATOM 750 O O . MET A 1 89 ? 4.988 -24.469 -4.629 1 91.88 89 MET A O 1
ATOM 754 N N . LEU A 1 90 ? 4.086 -26.391 -4.043 1 93.75 90 LEU A N 1
ATOM 755 C CA . LEU A 1 90 ? 3.477 -25.844 -2.836 1 93.75 90 LEU A CA 1
ATOM 756 C C . LEU A 1 90 ? 4.543 -25.422 -1.828 1 93.75 90 LEU A C 1
ATOM 758 O O . LEU A 1 90 ? 4.41 -24.391 -1.177 1 93.75 90 LEU A O 1
ATOM 762 N N . GLU A 1 91 ? 5.547 -26.219 -1.71 1 94.31 91 GLU A N 1
ATOM 763 C CA . GLU A 1 91 ? 6.637 -25.891 -0.796 1 94.31 91 GLU A CA 1
ATOM 764 C C . GLU A 1 91 ? 7.348 -24.609 -1.224 1 94.31 91 GLU A C 1
ATOM 766 O O . GLU A 1 91 ? 7.656 -23.75 -0.39 1 94.31 91 GLU A O 1
ATOM 771 N N . ALA A 1 92 ? 7.57 -24.5 -2.457 1 93.94 92 ALA A N 1
ATOM 772 C CA . ALA A 1 92 ? 8.219 -23.297 -2.986 1 93.94 92 ALA A CA 1
ATOM 773 C C . ALA A 1 92 ? 7.355 -22.062 -2.773 1 93.94 92 ALA A C 1
ATOM 775 O O . ALA A 1 92 ? 7.859 -21 -2.4 1 93.94 92 ALA A O 1
ATOM 776 N N . ALA A 1 93 ? 6.066 -22.219 -3.002 1 92.94 93 ALA A N 1
ATOM 777 C CA . ALA A 1 93 ? 5.129 -21.125 -2.809 1 92.94 93 ALA A CA 1
ATOM 778 C C . ALA A 1 93 ? 5.086 -20.688 -1.347 1 92.94 93 ALA A C 1
ATOM 780 O O . ALA A 1 93 ? 5.082 -19.484 -1.049 1 92.94 93 ALA A O 1
ATOM 781 N N . THR A 1 94 ? 5.113 -21.641 -0.461 1 95.12 94 THR A N 1
ATOM 782 C CA . THR A 1 94 ? 5.074 -21.359 0.969 1 95.12 94 THR A CA 1
ATOM 783 C C . THR A 1 94 ? 6.336 -20.625 1.414 1 95.12 94 THR A C 1
ATOM 785 O O . THR A 1 94 ? 6.27 -19.672 2.188 1 95.12 94 THR A O 1
ATOM 788 N N . THR A 1 95 ? 7.414 -21.078 0.885 1 95.75 95 THR A N 1
ATOM 789 C CA . THR A 1 95 ? 8.688 -20.453 1.225 1 95.75 95 THR A CA 1
ATOM 790 C C . THR A 1 95 ? 8.719 -19 0.756 1 95.75 95 THR A C 1
ATOM 792 O O . THR A 1 95 ? 9.156 -18.109 1.489 1 95.75 95 THR A O 1
ATOM 795 N N . LYS A 1 96 ? 8.219 -18.797 -0.376 1 94.5 96 LYS A N 1
ATOM 796 C CA . LYS A 1 96 ? 8.188 -17.438 -0.928 1 94.5 96 LYS A CA 1
ATOM 797 C C . LYS A 1 96 ? 7.293 -16.531 -0.099 1 94.5 96 LYS A C 1
ATOM 799 O O . LYS A 1 96 ? 7.66 -15.391 0.199 1 94.5 96 LYS A O 1
ATOM 804 N N . ILE A 1 97 ? 6.16 -17.016 0.294 1 95.5 97 ILE A N 1
ATOM 805 C CA . ILE A 1 97 ? 5.23 -16.234 1.097 1 95.5 97 ILE A CA 1
ATOM 806 C C . ILE A 1 97 ? 5.863 -15.906 2.449 1 95.5 97 ILE A C 1
ATOM 808 O O . ILE A 1 97 ? 5.695 -14.805 2.971 1 95.5 97 ILE A O 1
ATOM 812 N N . ASP A 1 98 ? 6.621 -16.844 2.961 1 97 98 ASP A N 1
ATOM 813 C CA . ASP A 1 98 ? 7.297 -16.625 4.234 1 97 98 ASP A CA 1
ATOM 814 C C . ASP A 1 98 ? 8.32 -15.492 4.121 1 97 98 ASP A C 1
ATOM 816 O O . ASP A 1 98 ? 8.414 -14.641 5.008 1 97 98 ASP A O 1
ATOM 820 N N . GLU A 1 99 ? 8.969 -15.531 3.037 1 96.69 99 GLU A N 1
ATOM 821 C CA . GLU A 1 99 ? 9.953 -14.477 2.805 1 96.69 99 GLU A CA 1
ATOM 822 C C . GLU A 1 99 ? 9.281 -13.117 2.654 1 96.69 99 GLU A C 1
ATOM 824 O O . GLU A 1 99 ? 9.734 -12.125 3.236 1 96.69 99 GLU A O 1
ATOM 829 N N . GLU A 1 100 ? 8.25 -13.07 1.962 1 95.19 100 GLU A N 1
ATOM 830 C CA . GLU A 1 100 ? 7.52 -11.828 1.732 1 95.19 100 GLU A CA 1
ATOM 831 C C . GLU A 1 100 ? 6.918 -11.297 3.027 1 95.19 100 GLU A C 1
ATOM 833 O O . GLU A 1 100 ? 6.949 -10.086 3.283 1 95.19 100 GLU A O 1
ATOM 838 N N . THR A 1 101 ? 6.402 -12.203 3.822 1 97.19 101 THR A N 1
ATOM 839 C CA . THR A 1 101 ? 5.797 -11.797 5.086 1 97.19 101 THR A CA 1
ATOM 840 C C . THR A 1 101 ? 6.852 -11.258 6.047 1 97.19 101 THR A C 1
ATOM 842 O O . THR A 1 101 ? 6.609 -10.273 6.754 1 97.19 101 THR A O 1
ATOM 845 N N . SER A 1 102 ? 7.988 -11.898 5.977 1 97.81 102 SER A N 1
ATOM 846 C CA . SER A 1 102 ? 9.078 -11.422 6.828 1 97.81 102 SER A CA 1
ATOM 847 C C . SER A 1 102 ? 9.523 -10.023 6.43 1 97.81 102 SER A C 1
ATOM 849 O O . SER A 1 102 ? 9.711 -9.156 7.289 1 97.81 102 SER A O 1
ATOM 851 N N . GLU A 1 103 ? 9.609 -9.82 5.176 1 97.06 103 GLU A N 1
ATOM 852 C CA . GLU A 1 103 ? 10.008 -8.516 4.668 1 97.06 103 GLU A CA 1
ATOM 853 C C . GLU A 1 103 ? 8.969 -7.449 5.012 1 97.06 103 GLU A C 1
ATOM 855 O O . GLU A 1 103 ? 9.32 -6.332 5.391 1 97.06 103 GLU A O 1
ATOM 860 N N . LEU A 1 104 ? 7.758 -7.828 4.898 1 96.5 104 LEU A N 1
ATOM 861 C CA . LEU A 1 104 ? 6.664 -6.91 5.188 1 96.5 104 LEU A CA 1
ATOM 862 C C . LEU A 1 104 ? 6.652 -6.527 6.664 1 96.5 104 LEU A C 1
ATOM 864 O O . LEU A 1 104 ? 6.438 -5.363 7.008 1 96.5 104 LEU A O 1
ATOM 868 N N . GLU A 1 105 ? 6.922 -7.461 7.5 1 98 105 GLU A N 1
ATOM 869 C CA . GLU A 1 105 ? 6.977 -7.199 8.938 1 98 105 GLU A CA 1
ATOM 870 C C . GLU A 1 105 ? 8.109 -6.234 9.273 1 98 105 GLU A C 1
ATOM 872 O O . GLU A 1 105 ? 7.941 -5.348 10.117 1 98 105 GLU A O 1
ATOM 877 N N . ASP A 1 106 ? 9.188 -6.43 8.594 1 98.19 106 ASP A N 1
ATOM 878 C CA . ASP A 1 106 ? 10.32 -5.527 8.805 1 98.19 106 ASP A CA 1
ATOM 879 C C . ASP A 1 106 ? 9.969 -4.105 8.375 1 98.19 106 ASP A C 1
ATOM 881 O O . ASP A 1 106 ? 10.312 -3.143 9.062 1 98.19 106 ASP A O 1
ATOM 885 N N . LYS A 1 107 ? 9.297 -3.971 7.277 1 97.5 107 LYS A N 1
ATOM 886 C CA . LYS A 1 107 ? 8.891 -2.658 6.785 1 97.5 107 LYS A CA 1
ATOM 887 C C . LYS A 1 107 ? 7.906 -1.99 7.738 1 97.5 107 LYS A C 1
ATOM 889 O O . LYS A 1 107 ? 8.016 -0.794 8.016 1 97.5 107 LYS A O 1
ATOM 894 N N . ILE A 1 108 ? 7.035 -2.783 8.25 1 98 108 ILE A N 1
ATOM 895 C CA . ILE A 1 108 ? 6.055 -2.268 9.195 1 98 108 ILE A CA 1
ATOM 896 C C . ILE A 1 108 ? 6.762 -1.769 10.453 1 98 108 ILE A C 1
ATOM 898 O O . ILE A 1 108 ? 6.438 -0.698 10.969 1 98 108 ILE A O 1
ATOM 902 N N . GLY A 1 109 ? 7.715 -2.574 10.875 1 98.12 109 GLY A N 1
ATOM 903 C CA . GLY A 1 109 ? 8.492 -2.16 12.031 1 98.12 109 GLY A CA 1
ATOM 904 C C . GLY A 1 109 ? 9.219 -0.843 11.82 1 98.12 109 GLY A C 1
ATOM 905 O O . GLY A 1 109 ? 9.211 0.02 12.703 1 98.12 109 GLY A O 1
ATOM 906 N N . SER A 1 110 ? 9.805 -0.677 10.664 1 98.25 110 SER A N 1
ATOM 907 C CA . SER A 1 110 ? 10.516 0.554 10.344 1 98.25 110 SER A CA 1
ATOM 908 C C . SER A 1 110 ? 9.562 1.746 10.289 1 98.25 110 SER A C 1
ATOM 910 O O . SER A 1 110 ? 9.898 2.83 10.773 1 98.25 110 SER A O 1
ATOM 912 N N . VAL A 1 111 ? 8.43 1.566 9.727 1 97.62 111 VAL A N 1
ATOM 913 C CA . VAL A 1 111 ? 7.426 2.617 9.617 1 97.62 111 VAL A CA 1
ATOM 914 C C . VAL A 1 111 ? 6.941 3.012 11.016 1 97.62 111 VAL A C 1
ATOM 916 O O . VAL A 1 111 ? 6.801 4.199 11.32 1 97.62 111 VAL A O 1
ATOM 919 N N . ARG A 1 112 ? 6.758 2.053 11.836 1 97.31 112 ARG A N 1
ATOM 920 C CA . ARG A 1 112 ? 6.316 2.307 13.203 1 97.31 112 ARG A CA 1
ATOM 921 C C . ARG A 1 112 ? 7.367 3.088 13.984 1 97.31 112 ARG A C 1
ATOM 923 O O . ARG A 1 112 ? 7.031 3.979 14.773 1 97.31 112 ARG A O 1
ATOM 930 N N . GLU A 1 113 ? 8.602 2.748 13.742 1 97.94 113 GLU A N 1
ATOM 931 C CA . GLU A 1 113 ? 9.688 3.467 14.406 1 97.94 113 GLU A CA 1
ATOM 932 C C . GLU A 1 113 ? 9.719 4.93 13.977 1 97.94 113 GLU A C 1
ATOM 934 O O . GLU A 1 113 ? 9.891 5.824 14.805 1 97.94 113 GLU A O 1
ATOM 939 N N . GLU A 1 114 ? 9.562 5.141 12.695 1 97.25 114 GLU A N 1
ATOM 940 C CA . GLU A 1 114 ? 9.547 6.508 12.188 1 97.25 114 GLU A CA 1
ATOM 941 C C . GLU A 1 114 ? 8.352 7.285 12.734 1 97.25 114 GLU A C 1
ATOM 943 O O . GLU A 1 114 ? 8.484 8.453 13.094 1 97.25 114 GLU A O 1
ATOM 948 N N . MET A 1 115 ? 7.23 6.637 12.852 1 96.44 115 MET A N 1
ATOM 949 C CA . MET A 1 115 ? 6.027 7.27 13.391 1 96.44 115 MET A CA 1
ATOM 950 C C . MET A 1 115 ? 6.215 7.633 14.859 1 96.44 115 MET A C 1
ATOM 952 O O . MET A 1 115 ? 5.77 8.695 15.297 1 96.44 115 MET A O 1
ATOM 956 N N . GLN A 1 116 ? 6.852 6.738 15.562 1 96.75 116 GLN A N 1
ATOM 957 C CA . GLN A 1 116 ? 7.102 6.996 16.984 1 96.75 116 GLN A CA 1
ATOM 958 C C . GLN A 1 116 ? 7.996 8.219 17.172 1 96.75 116 GLN A C 1
ATOM 960 O O . GLN A 1 116 ? 7.75 9.047 18.047 1 96.75 116 GLN A O 1
ATOM 965 N N . GLN A 1 117 ? 8.992 8.305 16.328 1 96.94 117 GLN A N 1
ATOM 966 C CA . GLN A 1 117 ? 9.883 9.461 16.391 1 96.94 117 GLN A CA 1
ATOM 967 C C . GLN A 1 117 ? 9.125 10.758 16.109 1 96.94 117 GLN A C 1
ATOM 969 O O . GLN A 1 117 ? 9.32 11.758 16.812 1 96.94 117 GLN A O 1
ATOM 974 N N . LEU A 1 118 ? 8.266 10.766 15.109 1 95.69 118 LEU A N 1
ATOM 975 C CA . LEU A 1 118 ? 7.457 11.922 14.773 1 95.69 118 LEU A CA 1
ATOM 976 C C . LEU A 1 118 ? 6.5 12.273 15.914 1 95.69 118 LEU A C 1
ATOM 978 O O . LEU A 1 118 ? 6.332 13.445 16.25 1 95.69 118 LEU A O 1
ATOM 982 N N . LYS A 1 119 ? 5.934 11.227 16.469 1 94.19 119 LYS A N 1
ATOM 983 C CA . LYS A 1 119 ? 5.02 11.43 17.578 1 94.19 119 LYS A CA 1
ATOM 984 C C . LYS A 1 119 ? 5.723 12.125 18.75 1 94.19 119 LYS A C 1
ATOM 986 O O . LYS A 1 119 ? 5.195 13.094 19.312 1 94.19 119 LYS A O 1
ATOM 991 N N . VAL A 1 120 ? 6.902 11.688 19.094 1 94.75 120 VAL A N 1
ATOM 992 C CA . VAL A 1 120 ? 7.672 12.25 20.203 1 94.75 120 VAL A CA 1
ATOM 993 C C . VAL A 1 120 ? 7.961 13.727 19.938 1 94.75 120 VAL A C 1
ATOM 995 O O . VAL A 1 120 ? 7.773 14.57 20.812 1 94.75 120 VAL A O 1
ATOM 998 N N . GLU A 1 121 ? 8.383 14.055 18.734 1 94.31 121 GLU A N 1
ATOM 999 C CA . GLU A 1 121 ? 8.711 15.43 18.375 1 94.31 121 GLU A CA 1
ATOM 1000 C C . GLU A 1 121 ? 7.469 16.328 18.422 1 94.31 121 GLU A C 1
ATOM 1002 O O . GLU A 1 121 ? 7.523 17.453 18.922 1 94.31 121 GLU A O 1
ATOM 1007 N N . LEU A 1 122 ? 6.379 15.82 17.953 1 92.56 122 LEU A N 1
ATOM 1008 C CA . LEU A 1 122 ? 5.152 16.594 17.844 1 92.56 122 LEU A CA 1
ATOM 1009 C C . LEU A 1 122 ? 4.527 16.812 19.219 1 92.56 122 LEU A C 1
ATOM 1011 O O . LEU A 1 122 ? 4.102 17.922 19.562 1 92.56 122 LEU A O 1
ATOM 1015 N N . TYR A 1 123 ? 4.586 15.797 20.016 1 92.25 123 TYR A N 1
ATOM 1016 C CA . TYR A 1 123 ? 4.012 15.93 21.359 1 92.25 123 TYR A CA 1
ATOM 1017 C C . TYR A 1 123 ? 4.902 16.781 22.25 1 92.25 123 TYR A C 1
ATOM 1019 O O . TYR A 1 123 ? 4.418 17.422 23.188 1 92.25 123 TYR A O 1
ATOM 1027 N N . ALA A 1 124 ? 6.211 16.812 21.969 1 92.25 124 ALA A N 1
ATOM 1028 C CA . ALA A 1 124 ? 7.102 17.703 22.703 1 92.25 124 ALA A CA 1
ATOM 1029 C C . ALA A 1 124 ? 6.758 19.172 22.438 1 92.25 124 ALA A C 1
ATOM 1031 O O . ALA A 1 124 ? 6.926 20.016 23.312 1 92.25 124 ALA A O 1
ATOM 1032 N N . ARG A 1 125 ? 6.176 19.422 21.266 1 89.06 125 ARG A N 1
ATOM 1033 C CA . ARG A 1 125 ? 5.879 20.781 20.875 1 89.06 125 ARG A CA 1
ATOM 1034 C C . ARG A 1 125 ? 4.441 21.156 21.219 1 89.06 125 ARG A C 1
ATOM 1036 O O . ARG A 1 125 ? 4.184 22.234 21.75 1 89.06 125 ARG A O 1
ATOM 1043 N N . PHE A 1 126 ? 3.525 20.266 20.938 1 86.88 126 PHE A N 1
ATOM 1044 C CA . PHE A 1 126 ? 2.111 20.625 20.938 1 86.88 126 PHE A CA 1
ATOM 1045 C C . PHE A 1 126 ? 1.4 20 22.141 1 86.88 126 PHE A C 1
ATOM 1047 O O . PHE A 1 126 ? 0.298 20.422 22.5 1 86.88 126 PHE A O 1
ATOM 1054 N N . GLY A 1 127 ? 2.129 19.078 22.766 1 83.81 127 GLY A N 1
ATOM 1055 C CA . GLY A 1 127 ? 1.495 18.406 23.891 1 83.81 127 GLY A CA 1
ATOM 1056 C C . GLY A 1 127 ? 0.12 17.859 23.562 1 83.81 127 GLY A C 1
ATOM 1057 O O . GLY A 1 127 ? -0.055 17.172 22.547 1 83.81 127 GLY A O 1
ATOM 1058 N N . LYS A 1 128 ? -0.865 18.25 24.391 1 79.44 128 LYS A N 1
ATOM 1059 C CA . LYS A 1 128 ? -2.193 17.656 24.281 1 79.44 128 LYS A CA 1
ATOM 1060 C C . LYS A 1 128 ? -3.021 18.344 23.203 1 79.44 128 LYS A C 1
ATOM 1062 O O . LYS A 1 128 ? -4.168 17.953 22.953 1 79.44 128 LYS A O 1
ATOM 1067 N N . GLN A 1 129 ? -2.375 19.328 22.484 1 81.19 129 GLN A N 1
ATOM 1068 C CA . GLN A 1 129 ? -3.121 20.047 21.453 1 81.19 129 GLN A CA 1
ATOM 1069 C C . GLN A 1 129 ? -3.295 19.203 20.203 1 81.19 129 GLN A C 1
ATOM 1071 O O . GLN A 1 129 ? -4.152 19.484 19.359 1 81.19 129 GLN A O 1
ATOM 1076 N N . ILE A 1 130 ? -2.449 18.188 20.016 1 82.62 130 ILE A N 1
ATOM 1077 C CA . ILE A 1 130 ? -2.568 17.328 18.844 1 82.62 130 ILE A CA 1
ATOM 1078 C C . ILE A 1 130 ? -2.98 15.914 19.281 1 82.62 130 ILE A C 1
ATOM 1080 O O . ILE A 1 130 ? -2.787 15.531 20.438 1 82.62 130 ILE A O 1
ATOM 1084 N N . ASN A 1 131 ? -3.803 15.32 18.422 1 80.62 131 ASN A N 1
ATOM 1085 C CA . ASN A 1 131 ? -4.176 13.922 18.609 1 80.62 131 ASN A CA 1
ATOM 1086 C C . ASN A 1 131 ? -3.734 13.062 17.422 1 80.62 131 ASN A C 1
ATOM 1088 O O . ASN A 1 131 ? -4.41 13.023 16.391 1 80.62 131 ASN A O 1
ATOM 1092 N N . LEU A 1 132 ? -2.531 12.539 17.672 1 80 132 LEU A N 1
ATOM 1093 C CA . LEU A 1 132 ? -2.02 11.648 16.641 1 80 132 LEU A CA 1
ATOM 1094 C C . LEU A 1 132 ? -2.441 10.211 16.906 1 80 132 LEU A C 1
ATOM 1096 O O . LEU A 1 132 ? -2.539 9.781 18.062 1 80 132 LEU A O 1
ATOM 1100 N N . GLU A 1 133 ? -3.402 9.672 16.094 1 66.5 133 GLU A N 1
ATOM 1101 C CA . GLU A 1 133 ? -3.895 8.312 16.25 1 66.5 133 GLU A CA 1
ATOM 1102 C C . GLU A 1 133 ? -2.76 7.348 16.594 1 66.5 133 GLU A C 1
ATOM 1104 O O . GLU A 1 133 ? -1.638 7.508 16.109 1 66.5 133 GLU A O 1
ATOM 1109 N N . VAL A 1 134 ? -2.869 6.598 17.812 1 55.12 134 VAL A N 1
ATOM 1110 C CA . VAL A 1 134 ? -2.008 5.508 18.266 1 55.12 134 VAL A CA 1
ATOM 1111 C C . VAL A 1 134 ? -2.25 4.27 17.406 1 55.12 134 VAL A C 1
ATOM 1113 O O . VAL A 1 134 ? -3.373 4.023 16.953 1 55.12 134 VAL A O 1
ATOM 1116 N N . MET B 1 1 ? -26.188 -59.75 -26.922 1 34 1 MET B N 1
ATOM 1117 C CA . MET B 1 1 ? -26.891 -58.562 -26.453 1 34 1 MET B CA 1
ATOM 1118 C C . MET B 1 1 ? -25.906 -57.469 -26.062 1 34 1 MET B C 1
ATOM 1120 O O . MET B 1 1 ? -25.062 -57.688 -25.188 1 34 1 MET B O 1
ATOM 1124 N N . GLN B 1 2 ? -25.234 -56.5 -26.984 1 29.88 2 GLN B N 1
ATOM 1125 C CA . GLN B 1 2 ? -23.938 -55.938 -27.359 1 29.88 2 GLN B CA 1
ATOM 1126 C C . GLN B 1 2 ? -23.547 -54.781 -26.438 1 29.88 2 GLN B C 1
ATOM 1128 O O . GLN B 1 2 ? -24.203 -53.719 -26.453 1 29.88 2 GLN B O 1
ATOM 1133 N N . ARG B 1 3 ? -23.156 -54.938 -25.094 1 33.28 3 ARG B N 1
ATOM 1134 C CA . ARG B 1 3 ? -22.625 -54 -24.125 1 33.28 3 ARG B CA 1
ATOM 1135 C C . ARG B 1 3 ? -21.562 -53.094 -24.75 1 33.28 3 ARG B C 1
ATOM 1137 O O . ARG B 1 3 ? -20.484 -53.562 -25.109 1 33.28 3 ARG B O 1
ATOM 1144 N N . ARG B 1 4 ? -21.859 -52.094 -25.703 1 36.5 4 ARG B N 1
ATOM 1145 C CA . ARG B 1 4 ? -21.094 -51.094 -26.438 1 36.5 4 ARG B CA 1
ATOM 1146 C C . ARG B 1 4 ? -20.047 -50.438 -25.547 1 36.5 4 ARG B C 1
ATOM 1148 O O . ARG B 1 4 ? -20.375 -49.812 -24.531 1 36.5 4 ARG B O 1
ATOM 1155 N N . MET B 1 5 ? -18.75 -51 -25.297 1 32.06 5 MET B N 1
ATOM 1156 C CA . MET B 1 5 ? -17.484 -50.688 -24.656 1 32.06 5 MET B CA 1
ATOM 1157 C C . MET B 1 5 ? -17.047 -49.25 -24.984 1 32.06 5 MET B C 1
ATOM 1159 O O . MET B 1 5 ? -16.672 -48.969 -26.109 1 32.06 5 MET B O 1
ATOM 1163 N N . LEU B 1 6 ? -17.781 -48.125 -24.641 1 38.19 6 LEU B N 1
ATOM 1164 C CA . LEU B 1 6 ? -17.438 -46.719 -24.859 1 38.19 6 LEU B CA 1
ATOM 1165 C C . LEU B 1 6 ? -15.945 -46.5 -24.641 1 38.19 6 LEU B C 1
ATOM 1167 O O . LEU B 1 6 ? -15.398 -46.844 -23.578 1 38.19 6 LEU B O 1
ATOM 1171 N N . SER B 1 7 ? -15 -46.531 -25.672 1 37.06 7 SER B N 1
ATOM 1172 C CA . SER B 1 7 ? -13.547 -46.5 -25.875 1 37.06 7 SER B CA 1
ATOM 1173 C C . SER B 1 7 ? -12.891 -45.406 -25.062 1 37.06 7 SER B C 1
ATOM 1175 O O . SER B 1 7 ? -13.484 -44.344 -24.828 1 37.06 7 SER B O 1
ATOM 1177 N N . LYS B 1 8 ? -11.922 -45.625 -24.094 1 43.06 8 LYS B N 1
ATOM 1178 C CA . LYS B 1 8 ? -10.922 -44.938 -23.281 1 43.06 8 LYS B CA 1
ATOM 1179 C C . LYS B 1 8 ? -10.227 -43.844 -24.078 1 43.06 8 LYS B C 1
ATOM 1181 O O . LYS B 1 8 ? -9.32 -43.188 -23.578 1 43.06 8 LYS B O 1
ATOM 1186 N N . GLU B 1 9 ? -10.141 -43.75 -25.422 1 36.19 9 GLU B N 1
ATOM 1187 C CA . GLU B 1 9 ? -9.328 -42.938 -26.344 1 36.19 9 GLU B CA 1
ATOM 1188 C C . GLU B 1 9 ? -9.672 -41.469 -26.25 1 36.19 9 GLU B C 1
ATOM 1190 O O . GLU B 1 9 ? -8.812 -40.625 -26.484 1 36.19 9 GLU B O 1
ATOM 1195 N N . ASP B 1 10 ? -10.961 -41.125 -26.578 1 36.53 10 ASP B N 1
ATOM 1196 C CA . ASP B 1 10 ? -11.258 -39.719 -26.891 1 36.53 10 ASP B CA 1
ATOM 1197 C C . ASP B 1 10 ? -10.992 -38.812 -25.672 1 36.53 10 ASP B C 1
ATOM 1199 O O . ASP B 1 10 ? -11.922 -38.219 -25.125 1 36.53 10 ASP B O 1
ATOM 1203 N N . GLU B 1 11 ? -10.477 -39.312 -24.578 1 37.78 11 GLU B N 1
ATOM 1204 C CA . GLU B 1 11 ? -9.977 -38.469 -23.516 1 37.78 11 GLU B CA 1
ATOM 1205 C C . GLU B 1 11 ? -9.328 -37.188 -24.078 1 37.78 11 GLU B C 1
ATOM 1207 O O . GLU B 1 11 ? -8.312 -37.281 -24.781 1 37.78 11 GLU B O 1
ATOM 1212 N N . GLN B 1 12 ? -10.023 -36.312 -24.812 1 39.5 12 GLN B N 1
ATOM 1213 C CA . GLN B 1 12 ? -9.57 -35.031 -25.328 1 39.5 12 GLN B CA 1
ATOM 1214 C C . GLN B 1 12 ? -8.359 -34.531 -24.547 1 39.5 12 GLN B C 1
ATOM 1216 O O . GLN B 1 12 ? -8.484 -34.156 -23.391 1 39.5 12 GLN B O 1
ATOM 1221 N N . ALA B 1 13 ? -7.238 -35.094 -24.484 1 42.78 13 ALA B N 1
ATOM 1222 C CA . ALA B 1 13 ? -5.852 -34.844 -24.094 1 42.78 13 ALA B CA 1
ATOM 1223 C C . ALA B 1 13 ? -5.508 -33.344 -24.297 1 42.78 13 ALA B C 1
ATOM 1225 O O . ALA B 1 13 ? -5.094 -32.938 -25.391 1 42.78 13 ALA B O 1
ATOM 1226 N N . GLY B 1 14 ? -6.379 -32.406 -24.375 1 46.09 14 GLY B N 1
ATOM 1227 C CA . GLY B 1 14 ? -6 -31 -24.531 1 46.09 14 GLY B CA 1
ATOM 1228 C C . GLY B 1 14 ? -4.59 -30.719 -24.047 1 46.09 14 GLY B C 1
ATOM 1229 O O . GLY B 1 14 ? -4.078 -31.406 -23.156 1 46.09 14 GLY B O 1
ATOM 1230 N N . ASP B 1 15 ? -3.705 -30.469 -25 1 52.84 15 ASP B N 1
ATOM 1231 C CA . ASP B 1 15 ? -2.277 -30.234 -24.812 1 52.84 15 ASP B CA 1
ATOM 1232 C C . ASP B 1 15 ? -1.994 -29.672 -23.406 1 52.84 15 ASP B C 1
ATOM 1234 O O . ASP B 1 15 ? -2.277 -28.5 -23.141 1 52.84 15 ASP B O 1
ATOM 1238 N N . GLU B 1 16 ? -2.348 -30.297 -22.406 1 62.31 16 GLU B N 1
ATOM 1239 C CA . GLU B 1 16 ? -2.102 -29.906 -21.016 1 62.31 16 GLU B CA 1
ATOM 1240 C C . GLU B 1 16 ? -0.704 -29.312 -20.859 1 62.31 16 GLU B C 1
ATOM 1242 O O . GLU B 1 16 ? 0.294 -29.984 -21.109 1 62.31 16 GLU B O 1
ATOM 1247 N N . VAL B 1 17 ? -0.585 -28.031 -21.047 1 74.44 17 VAL B N 1
ATOM 1248 C CA . VAL B 1 17 ? 0.681 -27.328 -20.844 1 74.44 17 VAL B CA 1
ATOM 1249 C C . VAL B 1 17 ? 1.272 -27.719 -19.5 1 74.44 17 VAL B C 1
ATOM 1251 O O . VAL B 1 17 ? 0.564 -27.75 -18.484 1 74.44 17 VAL B O 1
ATOM 1254 N N . GLU B 1 18 ? 2.449 -28.406 -19.656 1 80.88 18 GLU B N 1
ATOM 1255 C CA . GLU B 1 18 ? 3.17 -28.734 -18.422 1 80.88 18 GLU B CA 1
ATOM 1256 C C . GLU B 1 18 ? 3.469 -27.484 -17.609 1 80.88 18 GLU B C 1
ATOM 1258 O O . GLU B 1 18 ? 3.982 -26.5 -18.141 1 80.88 18 GLU B O 1
ATOM 1263 N N . VAL B 1 19 ? 2.961 -27.5 -16.391 1 82.81 19 VAL B N 1
ATOM 1264 C CA . VAL B 1 19 ? 3.154 -26.344 -15.508 1 82.81 19 VAL B CA 1
ATOM 1265 C C . VAL B 1 19 ? 4.484 -26.484 -14.773 1 82.81 19 VAL B C 1
ATOM 1267 O O . VAL B 1 19 ? 4.816 -27.562 -14.266 1 82.81 19 VAL B O 1
ATOM 1270 N N . ARG B 1 20 ? 5.289 -25.406 -14.82 1 83.94 20 ARG B N 1
ATOM 1271 C CA . ARG B 1 20 ? 6.586 -25.344 -14.148 1 83.94 20 ARG B CA 1
ATOM 1272 C C . ARG B 1 20 ? 6.531 -24.422 -12.938 1 83.94 20 ARG B C 1
ATOM 1274 O O . ARG B 1 20 ? 5.629 -23.594 -12.828 1 83.94 20 ARG B O 1
ATOM 1281 N N . ARG B 1 21 ? 7.5 -24.641 -12.109 1 86.19 21 ARG B N 1
ATOM 1282 C CA . ARG B 1 21 ? 7.641 -23.766 -10.945 1 86.19 21 ARG B CA 1
ATOM 1283 C C . ARG B 1 21 ? 7.762 -22.312 -11.359 1 86.19 21 ARG B C 1
ATOM 1285 O O . ARG B 1 21 ? 7.172 -21.422 -10.734 1 86.19 21 ARG B O 1
ATOM 1292 N N . GLU B 1 22 ? 8.461 -22.109 -12.398 1 88.69 22 GLU B N 1
ATOM 1293 C CA . GLU B 1 22 ? 8.68 -20.75 -12.883 1 88.69 22 GLU B CA 1
ATOM 1294 C C . GLU B 1 22 ? 7.363 -20.094 -13.289 1 88.69 22 GLU B C 1
ATOM 1296 O O . GLU B 1 22 ? 7.191 -18.875 -13.125 1 88.69 22 GLU B O 1
ATOM 1301 N N . ASP B 1 23 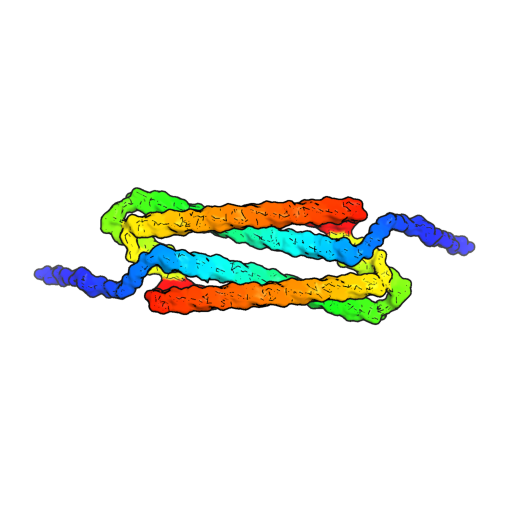? 6.477 -20.891 -13.828 1 90.81 23 ASP B N 1
ATOM 1302 C CA . ASP B 1 23 ? 5.176 -20.359 -14.219 1 90.81 23 ASP B CA 1
ATOM 1303 C C . ASP B 1 23 ? 4.359 -19.938 -13 1 90.81 23 ASP B C 1
ATOM 1305 O O . ASP B 1 23 ? 3.773 -18.859 -12.977 1 90.81 23 ASP B O 1
ATOM 1309 N N . GLN B 1 24 ? 4.398 -20.734 -11.992 1 89.19 24 GLN B N 1
ATOM 1310 C CA . GLN B 1 24 ? 3.74 -20.391 -10.734 1 89.19 24 GLN B CA 1
ATOM 1311 C C . GLN B 1 24 ? 4.312 -19.109 -10.141 1 89.19 24 GLN B C 1
ATOM 1313 O O . GLN B 1 24 ? 3.561 -18.25 -9.68 1 89.19 24 GLN B O 1
ATOM 1318 N N . ASP B 1 25 ? 5.625 -19.047 -10.188 1 90.69 25 ASP B N 1
ATOM 1319 C CA . ASP B 1 25 ? 6.285 -17.844 -9.656 1 90.69 25 ASP B CA 1
ATOM 1320 C C . ASP B 1 25 ? 5.805 -16.594 -10.383 1 90.69 25 ASP B C 1
ATOM 1322 O O . ASP B 1 25 ? 5.547 -15.562 -9.758 1 90.69 25 ASP B O 1
ATOM 1326 N N . LYS B 1 26 ? 5.688 -16.672 -11.695 1 93.62 26 LYS B N 1
ATOM 1327 C CA . LYS B 1 26 ? 5.273 -15.531 -12.5 1 93.62 26 LYS B CA 1
ATOM 1328 C C . LYS B 1 26 ? 3.82 -15.156 -12.219 1 93.62 26 LYS B C 1
ATOM 1330 O O . LYS B 1 26 ? 3.482 -13.977 -12.133 1 93.62 26 LYS B O 1
ATOM 1335 N N . ILE B 1 27 ? 3.055 -16.094 -12.102 1 90.88 27 ILE B N 1
ATOM 1336 C CA . ILE B 1 27 ? 1.642 -15.844 -11.836 1 90.88 27 ILE B CA 1
ATOM 1337 C C . ILE B 1 27 ? 1.479 -15.211 -10.453 1 90.88 27 ILE B C 1
ATOM 1339 O O . ILE B 1 27 ? 0.733 -14.242 -10.297 1 90.88 27 ILE B O 1
ATOM 1343 N N . ASN B 1 28 ? 2.195 -15.836 -9.5 1 89.69 28 ASN B N 1
ATOM 1344 C CA . ASN B 1 28 ? 2.158 -15.266 -8.156 1 89.69 28 ASN B CA 1
ATOM 1345 C C . ASN B 1 28 ? 2.66 -13.82 -8.148 1 89.69 28 ASN B C 1
ATOM 1347 O O . ASN B 1 28 ? 2.107 -12.977 -7.449 1 89.69 28 ASN B O 1
ATOM 1351 N N . LYS B 1 29 ? 3.684 -13.57 -8.836 1 92.94 29 LYS B N 1
ATOM 1352 C CA . LYS B 1 29 ? 4.227 -12.219 -8.93 1 92.94 29 LYS B CA 1
ATOM 1353 C C . LYS B 1 29 ? 3.215 -11.258 -9.555 1 92.94 29 LYS B C 1
ATOM 1355 O O . LYS B 1 29 ? 3.039 -10.133 -9.07 1 92.94 29 LYS B O 1
ATOM 1360 N N . PHE B 1 30 ? 2.615 -11.695 -10.57 1 95.12 30 PHE B N 1
ATOM 1361 C CA . PHE B 1 30 ? 1.587 -10.891 -11.211 1 95.12 30 PHE B CA 1
ATOM 1362 C C . PHE B 1 30 ? 0.489 -10.523 -10.219 1 95.12 30 PHE B C 1
ATOM 1364 O O . PHE B 1 30 ? 0.088 -9.359 -10.133 1 95.12 30 PHE B O 1
ATOM 1371 N N . SER B 1 31 ? 0.042 -11.469 -9.562 1 89.81 31 SER B N 1
ATOM 1372 C CA . SER B 1 31 ? -1.021 -11.25 -8.586 1 89.81 31 SER B CA 1
ATOM 1373 C C . SER B 1 31 ? -0.604 -10.227 -7.531 1 89.81 31 SER B C 1
ATOM 1375 O O . SER B 1 31 ? -1.378 -9.336 -7.184 1 89.81 31 SER B O 1
ATOM 1377 N N . ARG B 1 32 ? 0.594 -10.383 -7.012 1 90.44 32 ARG B N 1
ATOM 1378 C CA . ARG B 1 32 ? 1.117 -9.461 -6.012 1 90.44 32 ARG B CA 1
ATOM 1379 C C . ARG B 1 32 ? 1.18 -8.039 -6.566 1 90.44 32 ARG B C 1
ATOM 1381 O O . ARG B 1 32 ? 0.803 -7.086 -5.883 1 90.44 32 ARG B O 1
ATOM 1388 N N . LEU B 1 33 ? 1.678 -7.941 -7.758 1 93.94 33 LEU B N 1
ATOM 1389 C CA . LEU B 1 33 ? 1.783 -6.637 -8.406 1 93.94 33 LEU B CA 1
ATOM 1390 C C . LEU B 1 33 ? 0.406 -6.012 -8.594 1 93.94 33 LEU B C 1
ATOM 1392 O O . LEU B 1 33 ? 0.23 -4.809 -8.391 1 93.94 33 LEU B O 1
ATOM 1396 N N . HIS B 1 34 ? -0.475 -6.836 -8.953 1 93.44 34 HIS B N 1
ATOM 1397 C CA . HIS B 1 34 ? -1.835 -6.348 -9.148 1 93.44 34 HIS B CA 1
ATOM 1398 C C . HIS B 1 34 ? -2.42 -5.805 -7.848 1 93.44 34 HIS B C 1
ATOM 1400 O O . HIS B 1 34 ? -3.027 -4.73 -7.836 1 93.44 34 HIS B O 1
ATOM 1406 N N . GLN B 1 35 ? -2.234 -6.477 -6.797 1 90.94 35 GLN B N 1
ATOM 1407 C CA . GLN B 1 35 ? -2.701 -6.016 -5.492 1 90.94 35 GLN B CA 1
ATOM 1408 C C . GLN B 1 35 ? -2.043 -4.695 -5.105 1 90.94 35 GLN B C 1
ATOM 1410 O O . GLN B 1 35 ? -2.705 -3.795 -4.586 1 90.94 35 GLN B O 1
ATOM 1415 N N . ARG B 1 36 ? -0.785 -4.613 -5.383 1 91.94 36 ARG B N 1
ATOM 1416 C CA . ARG B 1 36 ? -0.051 -3.387 -5.09 1 91.94 36 ARG B CA 1
ATOM 1417 C C . ARG B 1 36 ? -0.584 -2.219 -5.914 1 91.94 36 ARG B C 1
ATOM 1419 O O . ARG B 1 36 ? -0.729 -1.106 -5.402 1 91.94 36 ARG B O 1
ATOM 1426 N N . GLU B 1 37 ? -0.826 -2.498 -7.152 1 95.19 37 GLU B N 1
ATOM 1427 C CA . GLU B 1 37 ? -1.378 -1.471 -8.031 1 95.19 37 GLU B CA 1
ATOM 1428 C C . GLU B 1 37 ? -2.691 -0.923 -7.477 1 95.19 37 GLU B C 1
ATOM 1430 O O . GLU B 1 37 ? -2.896 0.292 -7.441 1 95.19 37 GLU B O 1
ATOM 1435 N N . LEU B 1 38 ? -3.555 -1.782 -7.023 1 93.88 38 LEU B N 1
ATOM 1436 C CA . LEU B 1 38 ? -4.844 -1.37 -6.477 1 93.88 38 LEU B CA 1
ATOM 1437 C C . LEU B 1 38 ? -4.656 -0.496 -5.238 1 93.88 38 LEU B C 1
ATOM 1439 O O . LEU B 1 38 ? -5.34 0.517 -5.082 1 93.88 38 LEU B O 1
ATOM 1443 N N . ALA B 1 39 ? -3.721 -0.932 -4.434 1 92.12 39 ALA B N 1
ATOM 1444 C CA . ALA B 1 39 ? -3.449 -0.165 -3.221 1 92.12 39 ALA B CA 1
ATOM 1445 C C . ALA B 1 39 ? -2.922 1.227 -3.559 1 92.12 39 ALA B C 1
ATOM 1447 O O . ALA B 1 39 ? -3.34 2.219 -2.957 1 92.12 39 ALA B O 1
ATOM 1448 N N . MET B 1 40 ? -2.062 1.32 -4.531 1 94.94 40 MET B N 1
ATOM 1449 C CA . MET B 1 40 ? -1.479 2.598 -4.934 1 94.94 40 MET B CA 1
ATOM 1450 C C . MET B 1 40 ? -2.523 3.49 -5.594 1 94.94 40 MET B C 1
ATOM 1452 O O . MET B 1 40 ? -2.504 4.707 -5.418 1 94.94 40 MET B O 1
ATOM 1456 N N . GLU B 1 41 ? -3.395 2.867 -6.328 1 96.19 41 GLU B N 1
ATOM 1457 C CA . GLU B 1 41 ? -4.469 3.637 -6.949 1 96.19 41 GLU B CA 1
ATOM 1458 C C . GLU B 1 41 ? -5.383 4.262 -5.898 1 96.19 41 GLU B C 1
ATOM 1460 O O . GLU B 1 41 ? -5.812 5.406 -6.047 1 96.19 41 GLU B O 1
ATOM 1465 N N . GLU B 1 42 ? -5.664 3.486 -4.918 1 94.81 42 GLU B N 1
ATOM 1466 C CA . GLU B 1 42 ? -6.48 4.023 -3.832 1 94.81 42 GLU B CA 1
ATOM 1467 C C . GLU B 1 42 ? -5.77 5.172 -3.123 1 94.81 42 GLU B C 1
ATOM 1469 O O . GLU B 1 42 ? -6.387 6.195 -2.814 1 94.81 42 GLU B O 1
ATOM 1474 N N . GLU B 1 43 ? -4.461 5.016 -2.871 1 94.62 43 GLU B N 1
ATOM 1475 C CA . GLU B 1 43 ? -3.672 6.086 -2.27 1 94.62 43 GLU B CA 1
ATOM 1476 C C . GLU B 1 43 ? -3.697 7.344 -3.135 1 94.62 43 GLU B C 1
ATOM 1478 O O . GLU B 1 43 ? -3.855 8.453 -2.621 1 94.62 43 GLU B O 1
ATOM 1483 N N . LEU B 1 44 ? -3.598 7.172 -4.41 1 96.62 44 LEU B N 1
ATOM 1484 C CA . LEU B 1 44 ? -3.613 8.281 -5.355 1 96.62 44 LEU B CA 1
ATOM 1485 C C . LEU B 1 44 ? -4.949 9.016 -5.309 1 96.62 44 LEU B C 1
ATOM 1487 O O . LEU B 1 44 ? -4.984 10.25 -5.312 1 96.62 44 LEU B O 1
ATOM 1491 N N . ARG B 1 45 ? -5.98 8.211 -5.234 1 96.94 45 ARG B N 1
ATOM 1492 C CA . ARG B 1 45 ? -7.316 8.797 -5.152 1 96.94 45 ARG B CA 1
ATOM 1493 C C . ARG B 1 45 ? -7.465 9.648 -3.895 1 96.94 45 ARG B C 1
ATOM 1495 O O . ARG B 1 45 ? -7.98 10.766 -3.955 1 96.94 45 ARG B O 1
ATOM 1502 N N . LEU B 1 46 ? -7.027 9.195 -2.801 1 95.12 46 LEU B N 1
ATOM 1503 C CA . LEU B 1 46 ? -7.121 9.906 -1.531 1 95.12 46 LEU B CA 1
ATOM 1504 C C . LEU B 1 46 ? -6.297 11.188 -1.564 1 95.12 46 LEU B C 1
ATOM 1506 O O . LEU B 1 46 ? -6.746 12.234 -1.091 1 95.12 46 LEU B O 1
ATOM 1510 N N . LYS B 1 47 ? -5.133 11.117 -2.119 1 95.25 47 LYS B N 1
ATOM 1511 C CA . LYS B 1 47 ? -4.266 12.289 -2.217 1 95.25 47 LYS B CA 1
ATOM 1512 C C . LYS B 1 47 ? -4.871 13.344 -3.137 1 95.25 47 LYS B C 1
ATOM 1514 O O . LYS B 1 47 ? -4.773 14.539 -2.863 1 95.25 47 LYS B O 1
ATOM 1519 N N . ASN B 1 48 ? -5.477 12.891 -4.18 1 97 48 ASN B N 1
ATOM 1520 C CA . ASN B 1 48 ? -6.133 13.828 -5.09 1 97 48 ASN B CA 1
ATOM 1521 C C . ASN B 1 48 ? -7.297 14.539 -4.41 1 97 48 ASN B C 1
ATOM 1523 O O . ASN B 1 48 ? -7.512 15.734 -4.629 1 97 48 ASN B O 1
ATOM 1527 N N . LYS B 1 49 ? -8.008 13.781 -3.586 1 96.31 49 LYS B N 1
ATOM 1528 C CA . LYS B 1 49 ? -9.094 14.406 -2.828 1 96.31 49 LYS B CA 1
ATOM 1529 C C . LYS B 1 49 ? -8.547 15.445 -1.852 1 96.31 49 LYS B C 1
ATOM 1531 O O . LYS B 1 49 ? -9.117 16.531 -1.717 1 96.31 49 LYS B O 1
ATOM 1536 N N . GLU B 1 50 ? -7.469 15.156 -1.23 1 93.69 50 GLU B N 1
ATOM 1537 C CA . GLU B 1 50 ? -6.816 16.094 -0.321 1 93.69 50 GLU B CA 1
ATOM 1538 C C . GLU B 1 50 ? -6.352 17.344 -1.057 1 93.69 50 GLU B C 1
ATOM 1540 O O . GLU B 1 50 ? -6.531 18.469 -0.566 1 93.69 50 GLU B O 1
ATOM 1545 N N . LYS B 1 51 ? -5.773 17.156 -2.172 1 95.31 51 LYS B N 1
ATOM 1546 C CA . LYS B 1 51 ? -5.305 18.266 -2.994 1 95.31 51 LYS B CA 1
ATOM 1547 C C . LYS B 1 51 ? -6.457 19.203 -3.369 1 95.31 51 LYS B C 1
ATOM 1549 O O . LYS B 1 51 ? -6.312 20.422 -3.316 1 95.31 51 LYS B O 1
ATOM 1554 N N . GLU B 1 52 ? -7.555 18.594 -3.711 1 96.19 52 GLU B N 1
ATOM 1555 C CA . GLU B 1 52 ? -8.727 19.391 -4.051 1 96.19 52 GLU B CA 1
ATOM 1556 C C . GLU B 1 52 ? -9.195 20.219 -2.859 1 96.19 52 GLU B C 1
ATOM 1558 O O . GLU B 1 52 ? -9.578 21.391 -3.018 1 96.19 52 GLU B O 1
ATOM 1563 N N . GLU B 1 53 ? -9.18 19.656 -1.723 1 94 53 GLU B N 1
ATOM 1564 C CA . GLU B 1 53 ? -9.555 20.375 -0.504 1 94 53 GLU B CA 1
ATOM 1565 C C . GLU B 1 53 ? -8.625 21.547 -0.248 1 94 53 GLU B C 1
ATOM 1567 O O . GLU B 1 53 ? -9.078 22.641 0.099 1 94 53 GLU B O 1
ATOM 1572 N N . TYR B 1 54 ? -7.332 21.344 -0.399 1 93.88 54 TYR B N 1
ATOM 1573 C CA . TYR B 1 54 ? -6.359 22.422 -0.215 1 93.88 54 TYR B CA 1
ATOM 1574 C C . TYR B 1 54 ? -6.582 23.531 -1.232 1 93.88 54 TYR B C 1
ATOM 1576 O O . TYR B 1 54 ? -6.469 24.719 -0.902 1 93.88 54 TYR B O 1
ATOM 1584 N N . ASP B 1 55 ? -6.922 23.172 -2.439 1 93.75 55 ASP B N 1
ATOM 1585 C CA . ASP B 1 55 ? -7.184 24.156 -3.484 1 93.75 55 ASP B CA 1
ATOM 1586 C C . ASP B 1 55 ? -8.414 25 -3.145 1 93.75 55 ASP B C 1
ATOM 1588 O O . ASP B 1 55 ? -8.398 26.219 -3.33 1 93.75 55 ASP B O 1
ATOM 1592 N N . ASP B 1 56 ? -9.391 24.344 -2.672 1 94.25 56 ASP B N 1
ATOM 1593 C CA . ASP B 1 56 ? -10.602 25.047 -2.277 1 94.25 56 ASP B CA 1
ATOM 1594 C C . ASP B 1 56 ? -10.328 26.031 -1.139 1 94.25 56 ASP B C 1
ATOM 1596 O O . ASP B 1 56 ? -10.781 27.172 -1.173 1 94.25 56 ASP B O 1
ATOM 1600 N N . LEU B 1 57 ? -9.562 25.594 -0.206 1 92.19 57 LEU B N 1
ATOM 1601 C CA . LEU B 1 57 ? -9.211 26.438 0.938 1 92.19 57 LEU B CA 1
ATOM 1602 C C . LEU B 1 57 ? -8.367 27.625 0.5 1 92.19 57 LEU B C 1
ATOM 1604 O O . LEU B 1 57 ? -8.578 28.75 0.97 1 92.19 57 LEU B O 1
ATOM 1608 N N . SER B 1 58 ? -7.438 27.359 -0.346 1 92 58 SER B N 1
ATOM 1609 C CA . SER B 1 58 ? -6.578 28.422 -0.857 1 92 58 SER B CA 1
ATOM 1610 C C . SER B 1 58 ? -7.395 29.484 -1.565 1 92 58 SER B C 1
ATOM 1612 O O . SER B 1 58 ? -7.137 30.688 -1.399 1 92 58 SER B O 1
ATOM 1614 N N . THR B 1 59 ? -8.43 29.125 -2.264 1 91.94 59 THR B N 1
ATOM 1615 C CA . THR B 1 59 ? -9.289 30.062 -2.984 1 91.94 59 THR B CA 1
ATOM 1616 C C . THR B 1 59 ? -10.109 30.906 -2.012 1 91.94 59 THR B C 1
ATOM 1618 O O . THR B 1 59 ? -10.25 32.125 -2.193 1 91.94 59 THR B O 1
ATOM 1621 N N . GLU B 1 60 ? -10.562 30.25 -0.999 1 89.12 60 GLU B N 1
ATOM 1622 C CA . GLU B 1 60 ? -11.359 30.938 0.008 1 89.12 60 GLU B CA 1
ATOM 1623 C C . GLU B 1 60 ? -10.516 31.969 0.763 1 89.12 60 GLU B C 1
ATOM 1625 O O . GLU B 1 60 ? -11 33.062 1.085 1 89.12 60 GLU B O 1
ATOM 1630 N N . LEU B 1 61 ? -9.297 31.656 1.026 1 90.06 61 LEU B N 1
ATOM 1631 C CA . LEU B 1 61 ? -8.422 32.531 1.806 1 90.06 61 LEU B CA 1
ATOM 1632 C C . LEU B 1 61 ? -8.008 33.75 0.995 1 90.06 61 LEU B C 1
ATOM 1634 O O . LEU B 1 61 ? -7.648 34.781 1.562 1 90.06 61 LEU B O 1
ATOM 1638 N N . GLU B 1 62 ? -8.008 33.688 -0.232 1 86.94 62 GLU B N 1
ATOM 1639 C CA . GLU B 1 62 ? -7.684 34.812 -1.085 1 86.94 62 GLU B CA 1
ATOM 1640 C C . GLU B 1 62 ? -8.703 35.938 -0.909 1 86.94 62 GLU B C 1
ATOM 1642 O O . GLU B 1 62 ? -8.383 37.125 -1.123 1 86.94 62 GLU B O 1
ATOM 1647 N N . LEU B 1 63 ? -9.914 35.625 -0.422 1 84.38 63 LEU B N 1
ATOM 1648 C CA . LEU B 1 63 ? -11 36.594 -0.308 1 84.38 63 LEU B CA 1
ATOM 1649 C C . LEU B 1 63 ? -11.109 37.125 1.116 1 84.38 63 LEU B C 1
ATOM 1651 O O . LEU B 1 63 ? -11.891 38.031 1.383 1 84.38 63 LEU B O 1
ATOM 1655 N N . ALA B 1 64 ? -10.25 36.531 1.929 1 79.56 64 ALA B N 1
ATOM 1656 C CA . ALA B 1 64 ? -10.32 36.906 3.338 1 79.56 64 ALA B CA 1
ATOM 1657 C C . ALA B 1 64 ? -9.555 38.219 3.602 1 79.56 64 ALA B C 1
ATOM 1659 O O . ALA B 1 64 ? -8.688 38.594 2.814 1 79.56 64 ALA B O 1
ATOM 1660 N N . ASP B 1 65 ? -9.938 38.844 4.727 1 80.44 65 ASP B N 1
ATOM 1661 C CA . ASP B 1 65 ? -9.281 40.094 5.137 1 80.44 65 ASP B CA 1
ATOM 1662 C C . ASP B 1 65 ? -7.879 39.812 5.676 1 80.44 65 ASP B C 1
ATOM 1664 O O . ASP B 1 65 ? -7.688 38.906 6.473 1 80.44 65 ASP B O 1
ATOM 1668 N N . GLU B 1 66 ? -6.918 40.531 5.223 1 72.38 66 GLU B N 1
ATOM 1669 C CA . GLU B 1 66 ? -5.496 40.312 5.477 1 72.38 66 GLU B CA 1
ATOM 1670 C C . GLU B 1 66 ? -5.152 40.594 6.938 1 72.38 66 GLU B C 1
ATOM 1672 O O . GLU B 1 66 ? -4.176 40.031 7.461 1 72.38 66 GLU B O 1
ATOM 1677 N N . ASP B 1 67 ? -5.953 41.281 7.598 1 76 67 ASP B N 1
ATOM 1678 C CA . ASP B 1 67 ? -5.562 41.688 8.938 1 76 67 ASP B CA 1
ATOM 1679 C C . ASP B 1 67 ? -6.129 40.75 10 1 76 67 ASP B C 1
ATOM 1681 O O . ASP B 1 67 ? -5.992 41.031 11.195 1 76 67 ASP B O 1
ATOM 1685 N N . GLU B 1 68 ? -6.594 39.562 9.578 1 74.75 68 GLU B N 1
ATOM 1686 C CA . GLU B 1 68 ? -7.254 38.719 1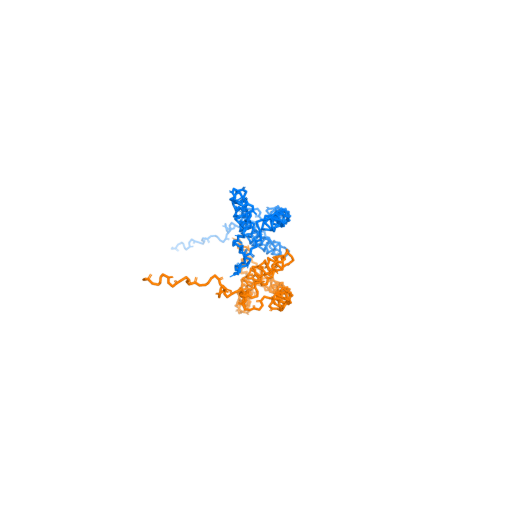0.562 1 74.75 68 GLU B CA 1
ATOM 1687 C C . GLU B 1 68 ? -6.547 37.375 10.703 1 74.75 68 GLU B C 1
ATOM 1689 O O . GLU B 1 68 ? -5.926 36.875 9.75 1 74.75 68 GLU B O 1
ATOM 1694 N N . LYS B 1 69 ? -6.48 37.031 12.023 1 85.19 69 LYS B N 1
ATOM 1695 C CA . LYS B 1 69 ? -6.086 35.656 12.25 1 85.19 69 LYS B CA 1
ATOM 1696 C C . LYS B 1 69 ? -7.191 34.688 11.812 1 85.19 69 LYS B C 1
ATOM 1698 O O . LYS B 1 69 ? -8.375 35.031 11.906 1 85.19 69 LYS B O 1
ATOM 1703 N N . ILE B 1 70 ? -6.688 33.625 11.141 1 87.38 70 ILE B N 1
ATOM 1704 C CA . ILE B 1 70 ? -7.668 32.625 10.703 1 87.38 70 ILE B CA 1
ATOM 1705 C C . ILE B 1 70 ? -7.43 31.297 11.414 1 87.38 70 ILE B C 1
ATOM 1707 O O . ILE B 1 70 ? -6.328 31.047 11.906 1 87.38 70 ILE B O 1
ATOM 1711 N N . GLN B 1 71 ? -8.516 30.562 11.562 1 87.31 71 GLN B N 1
ATOM 1712 C CA . GLN B 1 71 ? -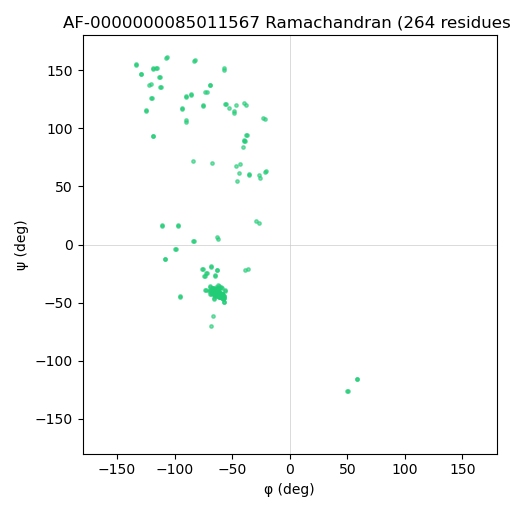8.422 29.219 12.109 1 87.31 71 GLN B CA 1
ATOM 1713 C C . GLN B 1 71 ? -7.871 28.25 11.07 1 87.31 71 GLN B C 1
ATOM 1715 O O . GLN B 1 71 ? -8.422 28.125 9.977 1 87.31 71 GLN B O 1
ATOM 1720 N N . TYR B 1 72 ? -6.719 27.641 11.391 1 89.88 72 TYR B N 1
ATOM 1721 C CA . TYR B 1 72 ? -6.027 26.719 10.5 1 89.88 72 TYR B CA 1
ATOM 1722 C C . TYR B 1 72 ? -5.891 25.328 11.133 1 89.88 72 TYR B C 1
ATOM 1724 O O . TYR B 1 72 ? -5.434 25.203 12.273 1 89.88 72 TYR B O 1
ATOM 1732 N N . LYS B 1 73 ? -6.391 24.344 10.328 1 87.56 73 LYS B N 1
ATOM 1733 C CA . LYS B 1 73 ? -6.371 22.969 10.844 1 87.56 73 LYS B CA 1
ATOM 1734 C C . LYS B 1 73 ? -5.07 22.266 10.469 1 87.56 73 LYS B C 1
ATOM 1736 O O . LYS B 1 73 ? -4.676 22.25 9.305 1 87.56 73 LYS B O 1
ATOM 1741 N N . ILE B 1 74 ? -4.414 21.703 11.445 1 83.06 74 ILE B N 1
ATOM 1742 C CA . ILE B 1 74 ? -3.244 20.844 11.25 1 83.06 74 ILE B CA 1
ATOM 1743 C C . ILE B 1 74 ? -3.471 19.5 11.93 1 83.06 74 ILE B C 1
ATOM 1745 O O . ILE B 1 74 ? -3.537 19.422 13.164 1 83.06 74 ILE B O 1
ATOM 1749 N N . GLY B 1 75 ? -3.521 18.484 11.109 1 80.69 75 GLY B N 1
ATOM 1750 C CA . GLY B 1 75 ? -3.957 17.203 11.664 1 80.69 75 GLY B CA 1
ATOM 1751 C C . GLY B 1 75 ? -5.336 17.266 12.289 1 80.69 75 GLY B C 1
ATOM 1752 O O . GLY B 1 75 ? -6.312 17.625 11.625 1 80.69 75 GLY B O 1
ATOM 1753 N N . ASP B 1 76 ? -5.348 17.031 13.703 1 80.38 76 ASP B N 1
ATOM 1754 C CA . ASP B 1 76 ? -6.625 17.062 14.398 1 80.38 76 ASP B CA 1
ATOM 1755 C C . ASP B 1 76 ? -6.707 18.281 15.328 1 80.38 76 ASP B C 1
ATOM 1757 O O . ASP B 1 76 ? -7.59 18.344 16.188 1 80.38 76 ASP B O 1
ATOM 1761 N N . ALA B 1 77 ? -5.773 19.219 15.062 1 80.5 77 ALA B N 1
ATOM 1762 C CA . ALA B 1 77 ? -5.727 20.391 15.914 1 80.5 77 ALA B CA 1
ATOM 1763 C C . ALA B 1 77 ? -5.984 21.672 15.102 1 80.5 77 ALA B C 1
ATOM 1765 O O . ALA B 1 77 ? -5.727 21.703 13.898 1 80.5 77 ALA B O 1
ATOM 1766 N N . PHE B 1 78 ? -6.547 22.625 15.859 1 85.5 78 PHE B N 1
ATOM 1767 C CA . PHE B 1 78 ? -6.809 23.906 15.234 1 85.5 78 PHE B CA 1
ATOM 1768 C C . PHE B 1 78 ? -5.91 25 15.828 1 85.5 78 PHE B C 1
ATOM 1770 O O . PHE B 1 78 ? -5.742 25.062 17.047 1 85.5 78 PHE B O 1
ATOM 1777 N N . PHE B 1 79 ? -5.375 25.781 14.969 1 86.19 79 PHE B N 1
ATOM 1778 C CA . PHE B 1 79 ? -4.523 26.891 15.391 1 86.19 79 PHE B CA 1
ATOM 1779 C C . PHE B 1 79 ? -4.969 28.188 14.734 1 86.19 79 PHE B C 1
ATOM 1781 O O . PHE B 1 79 ? -5.512 28.172 13.625 1 86.19 79 PHE B O 1
ATOM 1788 N N . HIS B 1 80 ? -4.773 29.297 15.539 1 87.69 80 HIS B N 1
ATOM 1789 C CA . HIS B 1 80 ? -4.996 30.609 14.961 1 87.69 80 HIS B CA 1
ATOM 1790 C C . HIS B 1 80 ? -3.697 31.203 14.422 1 87.69 80 HIS B C 1
ATOM 1792 O O . HIS B 1 80 ? -2.738 31.406 15.172 1 87.69 80 HIS B O 1
ATOM 1798 N N . ILE B 1 81 ? -3.727 31.406 13.07 1 88.5 81 ILE B N 1
ATOM 1799 C CA . ILE B 1 81 ? -2.51 31.938 12.469 1 88.5 81 ILE B CA 1
ATOM 1800 C C . ILE B 1 81 ? -2.863 33.094 11.516 1 88.5 81 ILE B C 1
ATOM 1802 O O . ILE B 1 81 ? -4 33.188 11.047 1 88.5 81 ILE B O 1
ATOM 1806 N N . PRO B 1 82 ? -1.827 33.969 11.359 1 88.56 82 PRO B N 1
ATOM 1807 C CA . PRO B 1 82 ? -2.078 35.031 10.375 1 88.56 82 PRO B CA 1
ATOM 1808 C C . PRO B 1 82 ? -2.428 34.5 9 1 88.56 82 PRO B C 1
ATOM 1810 O O . PRO B 1 82 ? -1.962 33.406 8.617 1 88.56 82 PRO B O 1
ATOM 1813 N N . LEU B 1 83 ? -3.199 35.219 8.25 1 90.25 83 LEU B N 1
ATOM 1814 C CA . LEU B 1 83 ? -3.668 34.812 6.93 1 90.25 83 LEU B CA 1
ATOM 1815 C C . LEU B 1 83 ? -2.492 34.5 6.008 1 90.25 83 LEU B C 1
ATOM 1817 O O . LEU B 1 83 ? -2.518 33.5 5.281 1 90.25 83 LEU B O 1
ATOM 1821 N N . ASP B 1 84 ? -1.485 35.375 5.996 1 89.12 84 ASP B N 1
ATOM 1822 C CA . ASP B 1 84 ? -0.333 35.188 5.117 1 89.12 84 ASP B CA 1
ATOM 1823 C C . ASP B 1 84 ? 0.398 33.875 5.438 1 89.12 84 ASP B C 1
ATOM 1825 O O . ASP B 1 84 ? 0.834 33.156 4.531 1 89.12 84 ASP B O 1
ATOM 1829 N N . GLN B 1 85 ? 0.462 33.562 6.672 1 89.19 85 GLN B N 1
ATOM 1830 C CA . GLN B 1 85 ? 1.104 32.312 7.082 1 89.19 85 GLN B CA 1
ATOM 1831 C C . GLN B 1 85 ? 0.285 31.109 6.648 1 89.19 85 GLN B C 1
ATOM 1833 O O . GLN B 1 85 ? 0.841 30.109 6.191 1 89.19 85 GLN B O 1
ATOM 1838 N N . ALA B 1 86 ? -0.979 31.172 6.805 1 90.69 86 ALA B N 1
ATOM 1839 C CA . ALA B 1 86 ? -1.872 30.094 6.391 1 90.69 86 ALA B CA 1
ATOM 1840 C C . ALA B 1 86 ? -1.747 29.828 4.895 1 90.69 86 ALA B C 1
ATOM 1842 O O . ALA B 1 86 ? -1.693 28.656 4.473 1 90.69 86 ALA B O 1
ATOM 1843 N N . GLN B 1 87 ? -1.696 30.859 4.125 1 91.75 87 GLN B N 1
ATOM 1844 C CA . GLN B 1 87 ? -1.577 30.734 2.678 1 91.75 87 GLN B CA 1
ATOM 1845 C C . GLN B 1 87 ? -0.249 30.078 2.293 1 91.75 87 GLN B C 1
ATOM 1847 O O . GLN B 1 87 ? -0.198 29.25 1.385 1 91.75 87 GLN B O 1
ATOM 1852 N N . GLU B 1 88 ? 0.779 30.469 2.998 1 92.25 88 GLU B N 1
ATOM 1853 C CA . GLU B 1 88 ? 2.09 29.891 2.736 1 92.25 88 GLU B CA 1
ATOM 1854 C C . GLU B 1 88 ? 2.111 28.391 3.082 1 92.25 88 GLU B C 1
ATOM 1856 O O . GLU B 1 88 ? 2.662 27.594 2.334 1 92.25 88 GLU B O 1
ATOM 1861 N N . MET B 1 89 ? 1.505 28.109 4.203 1 91.88 89 MET B N 1
ATOM 1862 C CA . MET B 1 89 ? 1.454 26.719 4.648 1 91.88 89 MET B CA 1
ATOM 1863 C C . MET B 1 89 ? 0.616 25.875 3.699 1 91.88 89 MET B C 1
ATOM 1865 O O . MET B 1 89 ? 0.987 24.75 3.375 1 91.88 89 MET B O 1
ATOM 1869 N N . LEU B 1 90 ? -0.451 26.406 3.211 1 93.81 90 LEU B N 1
ATOM 1870 C CA . LEU B 1 90 ? -1.304 25.703 2.262 1 93.81 90 LEU B CA 1
ATOM 1871 C C . LEU B 1 90 ? -0.579 25.484 0.938 1 93.81 90 LEU B C 1
ATOM 1873 O O . LEU B 1 90 ? -0.699 24.422 0.331 1 93.81 90 LEU B O 1
ATOM 1877 N N . GLU B 1 91 ? 0.14 26.469 0.521 1 94.38 91 GLU B N 1
ATOM 1878 C CA . GLU B 1 91 ? 0.898 26.344 -0.72 1 94.38 91 GLU B CA 1
ATOM 1879 C C . GLU B 1 91 ? 1.966 25.266 -0.608 1 94.38 91 GLU B C 1
ATOM 1881 O O . GLU B 1 91 ? 2.143 24.453 -1.528 1 94.38 91 GLU B O 1
ATOM 1886 N N . ALA B 1 92 ? 2.613 25.234 0.467 1 93.94 92 ALA B N 1
ATOM 1887 C CA . ALA B 1 92 ? 3.643 24.219 0.696 1 93.94 92 ALA B CA 1
ATOM 1888 C C . ALA B 1 92 ? 3.037 22.812 0.744 1 93.94 92 ALA B C 1
ATOM 1890 O O . ALA B 1 92 ? 3.596 21.875 0.181 1 93.94 92 ALA B O 1
ATOM 1891 N N . ALA B 1 93 ? 1.902 22.719 1.4 1 92.94 93 ALA B N 1
ATOM 1892 C CA . ALA B 1 93 ? 1.212 21.438 1.497 1 92.94 93 ALA B CA 1
ATOM 1893 C C . ALA B 1 93 ? 0.77 20.938 0.121 1 92.94 93 ALA B C 1
ATOM 1895 O O . ALA B 1 93 ? 0.918 19.766 -0.201 1 92.94 93 ALA B O 1
ATOM 1896 N N . THR B 1 94 ? 0.288 21.859 -0.673 1 95.19 94 THR B N 1
ATOM 1897 C CA . THR B 1 94 ? -0.178 21.516 -2.012 1 95.19 94 THR B CA 1
ATOM 1898 C C . THR B 1 94 ? 0.985 21.062 -2.889 1 95.19 94 THR B C 1
ATOM 1900 O O . THR B 1 94 ? 0.864 20.078 -3.627 1 95.19 94 THR B O 1
ATOM 1903 N N . THR B 1 95 ? 2.059 21.75 -2.744 1 95.81 95 THR B N 1
ATOM 1904 C CA . THR B 1 95 ? 3.242 21.391 -3.52 1 95.81 95 THR B CA 1
ATOM 1905 C C . THR B 1 95 ? 3.736 20 -3.141 1 95.81 95 THR B C 1
ATOM 1907 O O . THR B 1 95 ? 4.082 19.203 -4.012 1 95.81 95 THR B O 1
ATOM 1910 N N . LYS B 1 96 ? 3.709 19.734 -1.915 1 94.5 96 LYS B N 1
ATOM 1911 C CA . LYS B 1 96 ? 4.156 18.422 -1.438 1 94.5 96 LYS B CA 1
ATOM 1912 C C . LYS B 1 96 ? 3.244 17.312 -1.946 1 94.5 96 LYS B C 1
ATOM 1914 O O . LYS B 1 96 ? 3.723 16.266 -2.393 1 94.5 96 LYS B O 1
ATOM 1919 N N . ILE B 1 97 ? 1.979 17.531 -1.909 1 95.44 97 ILE B N 1
ATOM 1920 C CA . ILE B 1 97 ? 1.021 16.547 -2.381 1 95.44 97 ILE B CA 1
ATOM 1921 C C . ILE B 1 97 ? 1.215 16.312 -3.877 1 95.44 97 ILE B C 1
ATOM 1923 O O . ILE B 1 97 ? 1.12 15.172 -4.352 1 95.44 97 ILE B O 1
ATOM 1927 N N . ASP B 1 98 ? 1.523 17.375 -4.578 1 97.06 98 ASP B N 1
ATOM 1928 C CA . ASP B 1 98 ? 1.763 17.25 -6.016 1 97.06 98 ASP B CA 1
ATOM 1929 C C . ASP B 1 98 ? 2.977 16.359 -6.293 1 97.06 98 ASP B C 1
ATOM 1931 O O . ASP B 1 98 ? 2.943 15.516 -7.191 1 97.06 98 ASP B O 1
ATOM 1935 N N . GLU B 1 99 ? 3.945 16.578 -5.5 1 96.69 99 GLU B N 1
ATOM 1936 C CA . GLU B 1 99 ? 5.148 15.766 -5.652 1 96.69 99 GLU B CA 1
ATOM 1937 C C . GLU B 1 99 ? 4.871 14.297 -5.332 1 96.69 99 GLU B C 1
ATOM 1939 O O . GLU B 1 99 ? 5.297 13.406 -6.07 1 96.69 99 GLU B O 1
ATOM 1944 N N . GLU B 1 100 ? 4.164 14.062 -4.332 1 95.25 100 GLU B N 1
ATOM 1945 C CA . GLU B 1 100 ? 3.84 12.703 -3.914 1 95.25 100 GLU B CA 1
ATOM 1946 C C . GLU B 1 100 ? 2.963 12.008 -4.949 1 95.25 100 GLU B C 1
ATOM 1948 O O . GLU B 1 100 ? 3.166 10.828 -5.246 1 95.25 100 GLU B O 1
ATOM 1953 N N . THR B 1 101 ? 2.02 12.75 -5.477 1 97.19 101 THR B N 1
ATOM 1954 C CA . THR B 1 101 ? 1.12 12.172 -6.473 1 97.19 101 THR B CA 1
ATOM 1955 C C . THR B 1 101 ? 1.878 11.836 -7.75 1 97.19 101 THR B C 1
ATOM 1957 O O . THR B 1 101 ? 1.623 10.797 -8.375 1 97.19 101 THR B O 1
ATOM 1960 N N . SER B 1 102 ? 2.803 12.703 -8.062 1 97.81 102 SER B N 1
ATOM 1961 C CA . SER B 1 102 ? 3.613 12.445 -9.25 1 97.81 102 SER B CA 1
ATOM 1962 C C . SER B 1 102 ? 4.453 11.18 -9.078 1 97.81 102 SER B C 1
ATOM 1964 O O . SER B 1 102 ? 4.512 10.344 -9.977 1 97.81 102 SER B O 1
ATOM 1966 N N . GLU B 1 103 ? 5.008 11.055 -7.941 1 97.12 103 GLU B N 1
ATOM 1967 C CA . GLU B 1 103 ? 5.82 9.875 -7.648 1 97.12 103 GLU B CA 1
ATOM 1968 C C . GLU B 1 103 ? 4.973 8.609 -7.656 1 97.12 103 GLU B C 1
ATOM 1970 O O . GLU B 1 103 ? 5.402 7.574 -8.172 1 97.12 103 GLU B O 1
ATOM 1975 N N . LEU B 1 104 ? 3.828 8.719 -7.117 1 96.5 104 LEU B N 1
ATOM 1976 C CA . LEU B 1 104 ? 2.92 7.582 -7.055 1 96.5 104 LEU B CA 1
ATOM 1977 C C . LEU B 1 104 ? 2.492 7.152 -8.453 1 96.5 104 LEU B C 1
ATOM 1979 O O . LEU B 1 104 ? 2.428 5.957 -8.75 1 96.5 104 LEU B O 1
ATOM 1983 N N . GLU B 1 105 ? 2.25 8.094 -9.289 1 98 105 GLU B N 1
ATOM 1984 C CA . GLU B 1 105 ? 1.869 7.801 -10.672 1 98 105 GLU B CA 1
ATOM 1985 C C . GLU B 1 105 ? 2.994 7.086 -11.414 1 98 105 GLU B C 1
ATOM 1987 O O . GLU B 1 105 ? 2.744 6.152 -12.18 1 98 105 GLU B O 1
ATOM 1992 N N . ASP B 1 106 ? 4.172 7.527 -11.133 1 98.19 106 ASP B N 1
ATOM 1993 C CA . ASP B 1 106 ? 5.324 6.879 -11.75 1 98.19 106 ASP B CA 1
ATOM 1994 C C . ASP B 1 106 ? 5.453 5.43 -11.281 1 98.19 106 ASP B C 1
ATOM 1996 O O . ASP B 1 106 ? 5.73 4.535 -12.078 1 98.19 106 ASP B O 1
ATOM 2000 N N . LYS B 1 107 ? 5.242 5.188 -10.031 1 97.5 107 LYS B N 1
ATOM 2001 C CA . LYS B 1 107 ? 5.316 3.84 -9.477 1 97.5 107 LYS B CA 1
ATOM 2002 C C . LYS B 1 107 ? 4.227 2.945 -10.062 1 97.5 107 LYS B C 1
ATOM 2004 O O . LYS B 1 107 ? 4.484 1.791 -10.414 1 97.5 107 LYS B O 1
ATOM 2009 N N . ILE B 1 108 ? 3.08 3.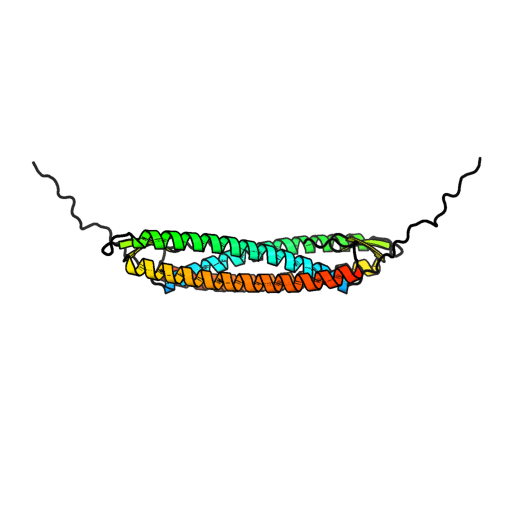525 -10.211 1 98 108 ILE B N 1
ATOM 2010 C CA . ILE B 1 108 ? 1.968 2.779 -10.789 1 98 108 ILE B CA 1
ATOM 2011 C C . ILE B 1 108 ? 2.301 2.395 -12.227 1 98 108 ILE B C 1
ATOM 2013 O O . ILE B 1 108 ? 2.053 1.262 -12.648 1 98 108 ILE B O 1
ATOM 2017 N N . GLY B 1 109 ? 2.857 3.377 -12.914 1 98.12 109 GLY B N 1
ATOM 2018 C CA . GLY B 1 109 ? 3.266 3.096 -14.281 1 98.12 109 GLY B CA 1
ATOM 2019 C C . GLY B 1 109 ? 4.277 1.969 -14.383 1 98.12 109 GLY B C 1
ATOM 2020 O O . GLY B 1 109 ? 4.152 1.093 -15.242 1 98.12 109 GLY B O 1
ATOM 2021 N N . SER B 1 110 ? 5.246 1.962 -13.516 1 98.25 110 SER B N 1
ATOM 2022 C CA . SER B 1 110 ? 6.27 0.921 -13.5 1 98.25 110 SER B CA 1
ATOM 2023 C C . SER B 1 110 ? 5.664 -0.442 -13.172 1 98.25 110 SER B C 1
ATOM 2025 O O . SER B 1 110 ? 6.031 -1.448 -13.781 1 98.25 110 SER B O 1
ATOM 2027 N N . VAL B 1 111 ? 4.785 -0.486 -12.242 1 97.62 111 VAL B N 1
ATOM 2028 C CA . VAL B 1 111 ? 4.125 -1.723 -11.844 1 97.62 111 VAL B CA 1
ATOM 2029 C C . VAL B 1 111 ? 3.289 -2.26 -13.008 1 97.62 111 VAL B C 1
ATOM 2031 O O . VAL B 1 111 ? 3.312 -3.459 -13.289 1 97.62 111 VAL B O 1
ATOM 2034 N N . ARG B 1 112 ? 2.633 -1.391 -13.68 1 97.38 112 ARG B N 1
ATOM 2035 C CA . ARG B 1 112 ? 1.817 -1.785 -14.82 1 97.38 112 ARG B CA 1
ATOM 2036 C C . ARG B 1 112 ? 2.682 -2.355 -15.938 1 97.38 112 ARG B C 1
ATOM 2038 O O . ARG B 1 112 ? 2.297 -3.324 -16.594 1 97.38 112 ARG B O 1
ATOM 2045 N N . GLU B 1 113 ? 3.82 -1.747 -16.141 1 97.94 113 GLU B N 1
ATOM 2046 C CA . GLU B 1 113 ? 4.742 -2.246 -17.156 1 97.94 113 GLU B CA 1
ATOM 2047 C C . GLU B 1 113 ? 5.23 -3.65 -16.812 1 97.94 113 GLU B C 1
ATOM 2049 O O . GLU B 1 113 ? 5.293 -4.52 -17.688 1 97.94 113 GLU B O 1
ATOM 2054 N N . GLU B 1 114 ? 5.566 -3.846 -15.57 1 97.31 114 GLU B N 1
ATOM 2055 C CA . GLU B 1 114 ? 6.012 -5.168 -15.133 1 97.31 114 GLU B CA 1
ATOM 2056 C C . GLU B 1 114 ? 4.898 -6.199 -15.273 1 97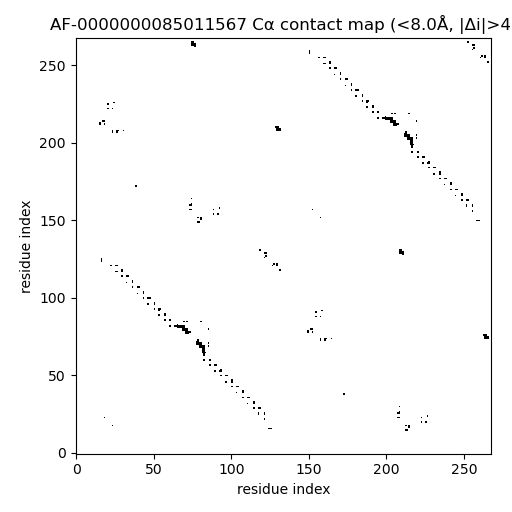.31 114 GLU B C 1
ATOM 2058 O O . GLU B 1 114 ? 5.141 -7.328 -15.711 1 97.31 114 GLU B O 1
ATOM 2063 N N . MET B 1 115 ? 3.691 -5.809 -14.969 1 96.38 115 MET B N 1
ATOM 2064 C CA . MET B 1 115 ? 2.543 -6.703 -15.086 1 96.38 115 MET B CA 1
ATOM 2065 C C . MET B 1 115 ? 2.289 -7.074 -16.547 1 96.38 115 MET B C 1
ATOM 2067 O O . MET B 1 115 ? 1.955 -8.219 -16.844 1 96.38 115 MET B O 1
ATOM 2071 N N . GLN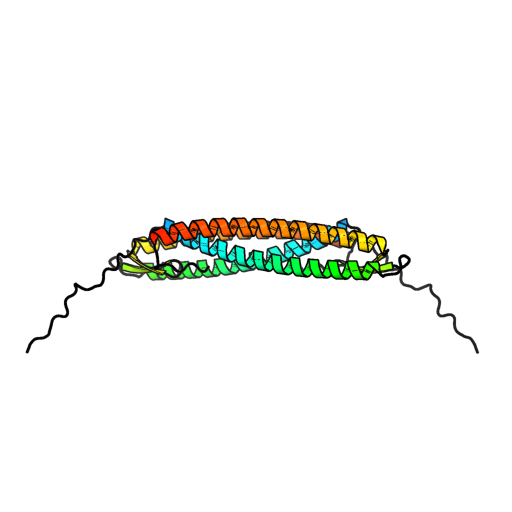 B 1 116 ? 2.436 -6.082 -17.406 1 96.81 116 GLN B N 1
ATOM 2072 C CA . GLN B 1 116 ? 2.238 -6.336 -18.828 1 96.81 116 GLN B CA 1
ATOM 2073 C C . GLN B 1 116 ? 3.252 -7.348 -19.344 1 96.81 116 GLN B C 1
ATOM 2075 O O . GLN B 1 116 ? 2.902 -8.242 -20.125 1 96.81 116 GLN B O 1
ATOM 2080 N N . GLN B 1 117 ? 4.465 -7.191 -18.906 1 97 117 GLN B N 1
ATOM 2081 C CA . GLN B 1 117 ? 5.504 -8.133 -19.312 1 97 117 GLN B CA 1
ATOM 2082 C C . GLN B 1 117 ? 5.18 -9.547 -18.844 1 97 117 GLN B C 1
ATOM 2084 O O . GLN B 1 117 ? 5.324 -10.508 -19.594 1 97 117 GLN B O 1
ATOM 2089 N N . LEU B 1 118 ? 4.742 -9.703 -17.609 1 95.69 118 LEU B N 1
ATOM 2090 C CA . LEU B 1 118 ? 4.359 -10.992 -17.062 1 95.69 118 LEU B CA 1
ATOM 2091 C C . LEU B 1 118 ? 3.172 -11.578 -17.828 1 95.69 118 LEU B C 1
ATOM 2093 O O . LEU B 1 118 ? 3.15 -12.773 -18.125 1 95.69 118 LEU B O 1
ATOM 2097 N N . LYS B 1 119 ? 2.242 -10.703 -18.094 1 94.25 119 LYS B N 1
ATOM 2098 C CA . LYS B 1 119 ? 1.067 -11.141 -18.844 1 94.25 119 LYS B CA 1
ATOM 2099 C C . LYS B 1 119 ? 1.463 -11.711 -20.203 1 94.25 119 LYS B C 1
ATOM 2101 O O . LYS B 1 119 ? 0.995 -12.781 -20.594 1 94.25 119 LYS B O 1
ATOM 2106 N N . VAL B 1 120 ? 2.332 -11.039 -20.938 1 94.88 120 VAL B N 1
ATOM 2107 C CA . VAL B 1 120 ? 2.777 -11.477 -22.266 1 94.88 120 VAL B CA 1
ATOM 2108 C C . VAL B 1 120 ? 3.447 -12.844 -22.156 1 94.88 120 VAL B C 1
ATOM 2110 O O . VAL B 1 120 ? 3.154 -13.742 -22.953 1 94.88 120 VAL B O 1
ATOM 2113 N N . GLU B 1 121 ? 4.312 -13.039 -21.188 1 94.38 121 GLU B N 1
ATOM 2114 C CA . GLU B 1 121 ? 5.023 -14.297 -21.016 1 94.38 121 GLU B CA 1
ATOM 2115 C C . GLU B 1 121 ? 4.059 -15.43 -20.656 1 94.38 121 GLU B C 1
ATOM 2117 O O . GLU B 1 121 ? 4.176 -16.531 -21.188 1 94.38 121 GLU B O 1
ATOM 2122 N N . LEU B 1 122 ? 3.117 -15.156 -19.812 1 92.56 122 LEU B N 1
ATOM 2123 C CA . LEU B 1 122 ? 2.191 -16.172 -19.344 1 92.56 122 LEU B CA 1
ATOM 2124 C C . LEU B 1 122 ? 1.197 -16.562 -20.422 1 92.56 122 LEU B C 1
ATOM 2126 O O . LEU B 1 122 ? 0.927 -17.75 -20.625 1 92.56 122 LEU B O 1
ATOM 2130 N N . TYR B 1 123 ? 0.76 -15.586 -21.156 1 92.25 123 TYR B N 1
ATOM 2131 C CA . TYR B 1 123 ? -0.191 -15.891 -22.219 1 92.25 123 TYR B CA 1
ATOM 2132 C C . TYR B 1 123 ? 0.502 -16.578 -23.391 1 92.25 123 TYR B C 1
ATOM 2134 O O . TYR B 1 123 ? -0.126 -17.328 -24.141 1 92.25 123 TYR B O 1
ATOM 2142 N N . ALA B 1 124 ? 1.8 -16.312 -23.578 1 92.19 124 ALA B N 1
ATOM 2143 C CA . ALA B 1 124 ? 2.555 -17.031 -24.609 1 92.19 124 ALA B CA 1
ATOM 2144 C C . ALA B 1 124 ? 2.645 -18.516 -24.281 1 92.19 124 ALA B C 1
ATOM 2146 O O . ALA B 1 124 ? 2.672 -19.359 -25.203 1 92.19 124 ALA B O 1
ATOM 2147 N N . ARG B 1 125 ? 2.559 -18.844 -23.016 1 89.12 125 ARG B N 1
ATOM 2148 C CA . ARG B 1 125 ? 2.717 -20.234 -22.578 1 89.12 125 ARG B CA 1
ATOM 2149 C C . ARG B 1 125 ? 1.362 -20.922 -22.438 1 89.12 125 ARG B C 1
ATOM 2151 O O . ARG B 1 125 ? 1.175 -22.047 -22.891 1 89.12 125 ARG B O 1
ATOM 2158 N N . PHE B 1 126 ? 0.429 -20.234 -21.828 1 86.94 126 PHE B N 1
ATOM 2159 C CA . PHE B 1 126 ? -0.792 -20.875 -21.359 1 86.94 126 PHE B CA 1
ATOM 2160 C C . PHE B 1 126 ? -1.983 -20.469 -22.219 1 86.94 126 PHE B C 1
ATOM 2162 O O . PHE B 1 126 ? -3.027 -21.125 -22.203 1 86.94 126 PHE B O 1
ATOM 2169 N N . GLY B 1 127 ? -1.747 -19.438 -23.031 1 83.94 127 GLY B N 1
ATOM 2170 C CA . GLY B 1 127 ? -2.852 -18.953 -23.844 1 83.94 127 GLY B CA 1
ATOM 2171 C C . GLY B 1 127 ? -4.113 -18.703 -23.047 1 83.94 127 GLY B C 1
ATOM 2172 O O . GLY B 1 127 ? -4.074 -18.031 -22 1 83.94 127 GLY B O 1
ATOM 2173 N N . LYS B 1 128 ? -5.211 -19.312 -23.5 1 79.56 128 LYS B N 1
ATOM 2174 C CA . LYS B 1 128 ? -6.516 -19 -22.922 1 79.56 128 LYS B CA 1
ATOM 2175 C C . LYS B 1 128 ? -6.766 -19.797 -21.641 1 79.56 128 LYS B C 1
ATOM 2177 O O . LYS B 1 128 ? -7.812 -19.672 -21.016 1 79.56 128 LYS B O 1
ATOM 2182 N N . GLN B 1 129 ? -5.715 -20.609 -21.234 1 81.38 129 GLN B N 1
ATOM 2183 C CA . GLN B 1 129 ? -5.895 -21.422 -20.031 1 81.38 129 GLN B CA 1
ATOM 2184 C C . GLN B 1 129 ? -5.805 -20.578 -18.766 1 81.38 129 GLN B C 1
ATOM 2186 O O . GLN B 1 129 ? -6.238 -21.016 -17.703 1 81.38 129 GLN B O 1
ATOM 2191 N N . ILE B 1 130 ? -5.176 -19.406 -18.844 1 83 130 ILE B N 1
ATOM 2192 C CA . ILE B 1 130 ? -5.066 -18.547 -17.672 1 83 130 ILE B CA 1
ATOM 2193 C C . ILE B 1 130 ? -5.887 -17.266 -17.891 1 83 130 ILE B C 1
ATOM 2195 O O . ILE B 1 130 ? -6.18 -16.906 -19.031 1 83 130 ILE B O 1
ATOM 2199 N N . ASN B 1 131 ? -6.469 -16.828 -16.781 1 80.94 131 ASN B N 1
ATOM 2200 C CA . ASN B 1 131 ? -7.172 -15.555 -16.781 1 80.94 131 ASN B CA 1
ATOM 2201 C C . ASN B 1 131 ? -6.551 -14.57 -15.789 1 80.94 131 ASN B C 1
ATOM 2203 O O . ASN B 1 131 ? -6.832 -14.633 -14.594 1 80.94 131 ASN B O 1
ATOM 2207 N N . LEU B 1 132 ? -5.648 -13.812 -16.406 1 80.25 132 LEU B N 1
ATOM 2208 C CA . LEU B 1 132 ? -5.016 -12.797 -15.57 1 80.25 132 LEU B CA 1
ATOM 2209 C C . LEU B 1 132 ? -5.793 -11.492 -15.617 1 80.25 132 LEU B C 1
ATOM 2211 O O . LEU B 1 132 ? -6.371 -11.141 -16.656 1 80.25 132 LEU B O 1
ATOM 2215 N N . GLU B 1 133 ? -6.547 -11.164 -14.531 1 66.19 133 GLU B N 1
ATOM 2216 C CA . GLU B 1 133 ? -7.344 -9.945 -14.453 1 66.19 133 GLU B CA 1
ATOM 2217 C C . GLU B 1 133 ? -6.621 -8.766 -15.094 1 66.19 133 GLU B C 1
ATOM 2219 O O . GLU B 1 133 ? -5.395 -8.664 -15 1 66.19 133 GLU B O 1
ATOM 2224 N N . VAL B 1 134 ? -7.266 -8.117 -16.188 1 55 134 VAL B N 1
ATOM 2225 C CA . VAL B 1 134 ? -6.863 -6.871 -16.828 1 55 134 VAL B CA 1
ATOM 2226 C C . VAL B 1 134 ? -7.16 -5.695 -15.906 1 55 134 VAL B C 1
ATOM 2228 O O . VAL B 1 134 ? -8.133 -5.723 -15.148 1 55 134 VAL B O 1
#

Secondary structure (DSSP, 8-state):
-------S------------HHHHHHHHHHHHHHHHHHHHHHHHHHHHHHHHHHHHHHHHHTTS-TTSEEEEEETTEEEEEEHHHHHHHHHHHHHHHHHHHHHHHHHHHHHHHHHHHHHHHHHHHHGGG-----/-------S------------HHHHHHHHHHHHHHHHHHHHHHHHHHHHHHHHHHHHHHHHHHTS-TTSEEEEEETTEEEEEEHHHHHHHHHHHHHHHHHHHHHHHHHHHHHHHHHHHHHHHHHHHHGGG-----

pLDDT: mean 84.35, std 17.98, range [29.88, 98.25]

Solvent-accessible surface area (backbone atoms only — not comparable to full-atom values): 15614 Å² total; per-residue (Å²): 139,85,83,80,79,81,75,88,69,83,62,80,69,63,83,69,69,82,83,49,65,67,55,50,51,47,48,51,48,40,53,52,48,50,53,49,44,53,53,50,50,51,52,46,51,53,51,52,53,51,46,50,51,50,51,52,50,54,58,56,55,71,73,49,68,75,90,36,70,36,85,41,77,50,89,73,19,79,42,79,36,49,39,69,56,52,52,52,46,49,51,51,51,47,52,51,51,51,51,50,46,52,52,48,52,52,51,44,51,52,50,50,50,54,41,50,54,47,48,53,58,47,38,72,68,48,43,88,59,49,66,75,87,132,136,84,83,80,76,82,72,87,70,80,62,78,70,62,84,69,70,83,84,47,66,68,54,49,52,47,49,52,49,40,52,52,48,51,53,49,45,53,53,50,50,51,52,48,51,52,51,52,53,51,45,51,51,50,52,52,49,53,58,56,55,70,75,48,68,75,88,35,72,36,85,42,77,53,90,75,20,78,41,79,37,49,39,70,57,50,53,52,46,47,51,52,52,45,51,50,49,50,51,51,48,51,52,49,52,52,50,45,51,51,49,50,52,54,41,49,53,47,48,53,57,48,39,72,68,47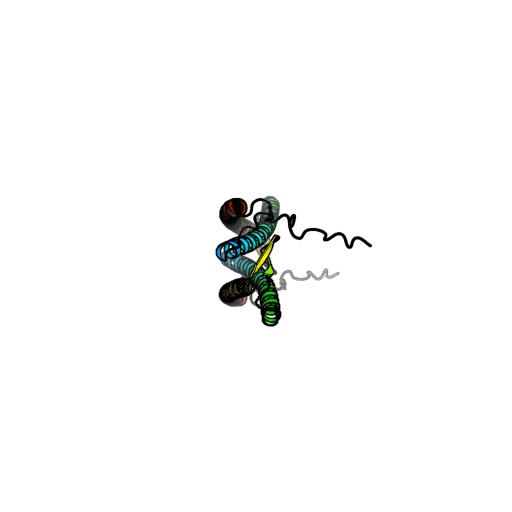,42,86,58,50,63,76,86,131

Sequence (268 aa):
MQRRMLSKEDEQAGDEVEVRREDQDKINKFSRLHQRELAMEEELRLKNKEKEEYDDLSTELELADEDEKIQYKIGDAFFHIPLDQAQEMLEAATTKIDEETSELEDKIGSVREEMQQLKVELYARFGKQINLEVMQRRMLSKEDEQAGDEVEVRREDQDKINKFSRLHQRELAMEEELRLKNKEKEEYDDLSTELELADEDEKIQYKIGDAFFHIPLDQAQEMLEAATTKIDEETSELEDKIGSVREEMQQLKVELYARFGKQINLEV

Radius of gyration: 29.38 Å; Cα contacts (8 Å, |Δi|>4): 197; chains: 2; bounding box: 40×111×62 Å

Nearest PDB structures (foldseek):
  1fxk-assembly1_B  TM=8.875E-01  e=1.184E-03  Methanothermobacter thermautotrophicus
  2zdi-assembly1_B-2  TM=9.582E-01  e=4.601E-03  Pyrococcus horikoshii
  2zqm-assembly1_A  TM=8.711E-01  e=2.705E-03  Thermococcus sp. JCM 11816
  2zdi-assembly1_A-2  TM=9.451E-01  e=1.589E-02  Pyrococcus horikoshii
  6nr8-assembly1_1  TM=8.930E-01  e=1.330E-01  Homo sapiens

Organism: Metarhizium robertsii (strain ARSEF 23 / ATCC MYA-3075) (NCBI:txid655844)

InterPro domains:
  IPR002777 Prefoldin beta-like [PF01920] (24-129)
  IPR009053 Prefoldin [G3DSA:1.10.287.370] (17-129)
  IPR016661 Prefoldin, subunit 4 [PIRSF016477] (7-133)
  IPR016661 Prefoldin, subunit 4 [PTHR21100] (5-133)